Protein AF-A0A5K3F9J8-F1 (afdb_monomer)

pLDDT: mean 73.14, std 25.67, range [25.92, 97.5]

Sequence (303 aa):
MMLHTGFYNPNVRRHARPMTREEFVSNNRGIDDEH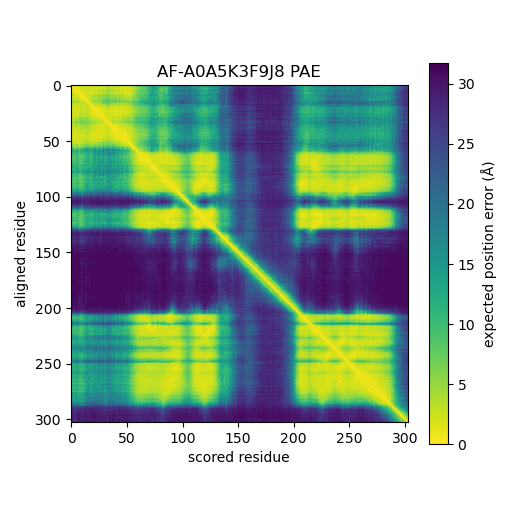DVPLEILEGIYKRVTASEFKSLPDLTDRLREVDQIFTGPLKPEKFVERHRRFVAWTVAYDVIDVTGRRPFISRTSSQLRGIFIFNDLLVIAKPLGWFRSNAVDELFGYMTPSQFPGDLAGGSRRLRSLDRLVGRMASPGPSITSPLGSESNAGTPVPRPKHDRSHSDGLNGIWSTAAPVSRLFYIRQIIPLHNVQVLVFESEHYKFGVQLRDDKSVLINLNLANGQIRNQFIDCLYGSMEETKELIQINAEKRISPIASSDIIRQTYF

Structure (mmCIF, N/CA/C/O backbone):
data_AF-A0A5K3F9J8-F1
#
_entry.id   AF-A0A5K3F9J8-F1
#
loop_
_atom_site.group_PDB
_atom_site.id
_atom_site.type_symbol
_atom_site.label_atom_id
_atom_site.label_alt_id
_atom_site.label_comp_id
_atom_site.label_asym_id
_atom_site.label_entity_id
_atom_site.label_seq_id
_atom_site.pdbx_PDB_ins_code
_atom_site.Cartn_x
_atom_site.Cartn_y
_atom_site.Cartn_z
_atom_site.occupancy
_atom_site.B_iso_or_equiv
_atom_site.auth_seq_id
_atom_site.auth_comp_id
_atom_site.auth_asym_id
_atom_site.auth_atom_id
_atom_site.pdbx_PDB_model_num
ATOM 1 N N . MET A 1 1 ? -19.682 -0.644 27.388 1.00 86.19 1 MET A N 1
ATOM 2 C CA . MET A 1 1 ? -19.442 -0.842 25.934 1.00 86.19 1 MET A CA 1
ATOM 3 C C . MET A 1 1 ? -20.713 -0.877 25.088 1.00 86.19 1 MET A C 1
ATOM 5 O O . MET A 1 1 ? -20.749 -0.214 24.055 1.00 86.19 1 MET A O 1
ATOM 9 N N . MET A 1 2 ? -21.763 -1.602 25.492 1.00 90.25 2 MET A N 1
ATOM 10 C CA . MET A 1 2 ? -23.010 -1.676 24.709 1.00 90.25 2 MET A CA 1
ATOM 11 C C . MET A 1 2 ? -23.686 -0.302 24.532 1.00 90.25 2 MET A C 1
ATOM 13 O O . MET A 1 2 ? -24.031 0.059 23.410 1.00 90.25 2 MET A O 1
ATOM 17 N N . LEU A 1 3 ? -23.734 0.510 25.599 1.00 92.88 3 LEU A N 1
ATOM 18 C CA . LEU A 1 3 ? -24.200 1.904 25.555 1.00 92.88 3 LEU A CA 1
ATOM 19 C C . LEU A 1 3 ? -23.464 2.727 24.481 1.00 92.88 3 LEU A C 1
ATOM 21 O O . LEU A 1 3 ? -24.091 3.269 23.579 1.00 92.88 3 LEU A O 1
ATOM 25 N N . HIS A 1 4 ? -22.127 2.743 24.520 1.00 93.06 4 HIS A N 1
ATOM 26 C CA . HIS A 1 4 ? -21.291 3.431 23.529 1.00 93.06 4 HIS A CA 1
ATOM 27 C C . HIS A 1 4 ? -21.624 3.005 22.090 1.00 93.06 4 HIS A C 1
ATOM 29 O O . HIS A 1 4 ? -21.810 3.837 21.207 1.00 93.06 4 HIS A O 1
ATOM 35 N N . THR A 1 5 ? -21.753 1.698 21.855 1.00 90.19 5 THR A N 1
ATOM 36 C CA . THR A 1 5 ? -22.061 1.157 20.524 1.00 90.19 5 THR A CA 1
ATOM 37 C C . THR A 1 5 ? -23.419 1.649 20.018 1.00 90.19 5 THR A C 1
ATOM 39 O O . THR A 1 5 ? -23.527 2.018 18.852 1.00 90.19 5 THR A O 1
ATOM 42 N N . GLY A 1 6 ? -24.431 1.730 20.888 1.00 90.06 6 GLY A N 1
ATOM 43 C CA . GLY A 1 6 ? -25.739 2.290 20.537 1.00 90.06 6 GLY A CA 1
ATOM 44 C C . GLY A 1 6 ? -25.686 3.763 20.112 1.00 90.06 6 GLY A C 1
ATOM 45 O O . GLY A 1 6 ? -26.426 4.165 19.216 1.00 90.06 6 GLY A O 1
ATOM 46 N N . PHE A 1 7 ? -24.789 4.557 20.704 1.00 90.75 7 PHE A N 1
ATOM 47 C CA . PHE A 1 7 ? -24.650 5.988 20.408 1.00 90.75 7 PHE A CA 1
ATOM 48 C C . PHE A 1 7 ? -23.745 6.313 19.216 1.00 90.75 7 PHE A C 1
ATOM 50 O O . PHE A 1 7 ? -24.000 7.306 18.534 1.00 90.75 7 PHE A O 1
ATOM 57 N N . TYR A 1 8 ? -22.714 5.507 18.944 1.00 91.12 8 TYR A N 1
ATOM 58 C CA . TYR A 1 8 ? -21.675 5.873 17.970 1.00 91.12 8 TYR A CA 1
ATOM 59 C C . TYR A 1 8 ? -21.533 4.918 16.783 1.00 91.12 8 TYR A C 1
ATOM 61 O O . TYR A 1 8 ? -20.994 5.323 15.758 1.00 91.12 8 TYR A O 1
ATOM 69 N N . ASN A 1 9 ? -22.064 3.689 16.833 1.00 88.50 9 ASN A N 1
ATOM 70 C CA . ASN A 1 9 ? -22.003 2.781 15.684 1.00 88.50 9 ASN A CA 1
ATOM 71 C C . ASN A 1 9 ? -23.087 3.140 14.642 1.00 88.50 9 ASN A C 1
ATOM 73 O O . ASN A 1 9 ? -24.278 2.948 14.916 1.00 88.50 9 ASN A O 1
ATOM 77 N N . PRO A 1 10 ? -22.723 3.591 13.421 1.00 87.44 10 PRO A N 1
ATOM 78 C CA . PRO A 1 10 ? -23.700 3.999 12.410 1.00 87.44 10 PRO A CA 1
ATOM 79 C C . PRO A 1 10 ? -24.637 2.865 11.991 1.00 87.44 10 PRO A C 1
ATOM 81 O O . PRO A 1 10 ? -25.802 3.113 11.690 1.00 87.44 10 PRO A O 1
ATOM 84 N N . ASN A 1 11 ? -24.153 1.620 11.992 1.00 87.38 11 ASN A N 1
ATOM 85 C CA . ASN A 1 11 ? -24.964 0.466 11.617 1.00 87.38 11 ASN A CA 1
ATOM 86 C C . ASN A 1 11 ? -26.039 0.183 12.667 1.00 87.38 11 ASN A C 1
ATOM 88 O O . ASN A 1 11 ? -27.164 -0.123 12.297 1.00 87.38 11 ASN A O 1
ATOM 92 N N . VAL A 1 12 ? -25.744 0.348 13.958 1.00 88.31 12 VAL A N 1
ATOM 93 C CA . VAL A 1 12 ? -26.750 0.173 15.021 1.00 88.31 12 VAL A CA 1
ATOM 94 C C . VAL A 1 12 ? -27.779 1.301 14.969 1.00 88.31 12 VAL A C 1
ATOM 96 O O . VAL A 1 12 ? -28.980 1.044 14.967 1.00 88.31 12 VAL A O 1
ATOM 99 N N . ARG A 1 13 ? -27.319 2.545 14.803 1.00 87.88 13 ARG A N 1
ATOM 100 C CA . ARG A 1 13 ? -28.191 3.730 14.752 1.00 87.88 13 ARG A CA 1
ATOM 101 C C . ARG A 1 13 ? -29.160 3.763 13.575 1.00 87.88 13 ARG A C 1
ATOM 103 O O . ARG A 1 13 ? -30.179 4.440 13.654 1.00 87.88 13 ARG A O 1
ATOM 110 N N . ARG A 1 14 ? -28.844 3.070 12.478 1.00 88.25 14 ARG A N 1
ATOM 111 C CA . ARG A 1 14 ? -29.756 2.934 11.330 1.00 88.25 14 ARG A CA 1
ATOM 112 C C . ARG A 1 14 ? -30.971 2.061 11.638 1.00 88.25 14 ARG A C 1
ATOM 114 O O . ARG A 1 14 ? -32.001 2.250 11.006 1.00 88.25 14 ARG A O 1
ATOM 121 N N . HIS A 1 15 ? -30.847 1.121 12.573 1.00 87.19 15 HIS A N 1
ATOM 122 C CA . HIS A 1 15 ? -31.868 0.101 12.831 1.00 87.19 15 HIS A CA 1
ATOM 123 C C . HIS A 1 15 ? -32.555 0.267 14.191 1.00 87.19 15 HIS A C 1
ATOM 125 O O . HIS A 1 15 ? -33.663 -0.227 14.369 1.00 87.19 15 HIS A O 1
ATOM 131 N N . ALA A 1 16 ? -31.928 0.956 15.148 1.00 85.38 16 ALA A N 1
ATOM 132 C CA . ALA A 1 16 ? -32.473 1.150 16.486 1.00 85.38 16 ALA A CA 1
ATOM 133 C C . ALA A 1 16 ? -32.119 2.529 17.054 1.00 85.38 16 ALA A C 1
ATOM 135 O O . ALA A 1 16 ? -31.053 3.088 16.776 1.00 85.38 16 ALA A O 1
ATOM 136 N N . ARG A 1 17 ? -33.012 3.065 17.899 1.00 89.69 17 ARG A N 1
ATOM 137 C CA . ARG A 1 17 ? -32.716 4.268 18.684 1.00 89.69 17 ARG A CA 1
ATOM 138 C C . ARG A 1 17 ? -31.707 3.945 19.795 1.00 89.69 17 ARG A C 1
ATOM 140 O O . ARG A 1 17 ? -31.763 2.844 20.345 1.00 89.69 17 ARG A O 1
ATOM 147 N N . PRO A 1 18 ? -30.816 4.883 20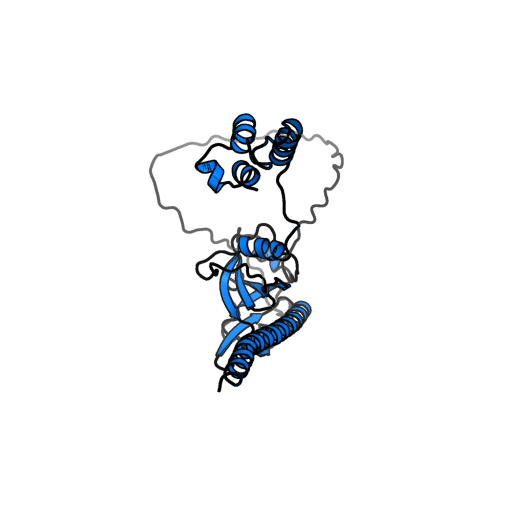.159 1.00 89.81 18 PRO A N 1
ATOM 148 C CA . PRO A 1 18 ? -29.991 4.734 21.351 1.00 89.81 18 PRO A CA 1
ATOM 149 C C . PRO A 1 18 ? -30.874 4.581 22.595 1.00 89.81 18 PRO A C 1
ATOM 151 O O . PRO A 1 18 ? -31.960 5.168 22.659 1.00 89.81 18 PRO A O 1
ATOM 154 N N . MET A 1 19 ? -30.409 3.804 23.573 1.00 91.81 19 MET A N 1
ATOM 155 C CA . MET A 1 19 ? -31.137 3.650 24.832 1.00 91.81 19 MET A CA 1
ATOM 156 C C . MET A 1 19 ? -31.154 4.973 25.599 1.00 91.81 19 MET A C 1
ATOM 158 O O . MET A 1 19 ? -30.161 5.707 25.585 1.00 91.81 19 MET A O 1
ATOM 162 N N . THR A 1 20 ? -32.262 5.272 26.270 1.00 94.31 20 THR A N 1
ATOM 163 C CA . THR A 1 20 ? -32.348 6.452 27.137 1.00 94.31 20 THR A CA 1
ATOM 164 C C . THR A 1 20 ? -31.593 6.232 28.443 1.00 94.31 20 THR A C 1
ATOM 166 O O . THR A 1 20 ? -31.196 5.116 28.787 1.00 94.31 20 THR A O 1
ATOM 169 N N . ARG A 1 21 ? -31.402 7.310 29.205 1.00 95.19 21 ARG A N 1
ATOM 170 C CA . ARG A 1 21 ? -30.797 7.240 30.536 1.00 95.19 21 ARG A CA 1
ATOM 171 C C . ARG A 1 21 ? -31.631 6.366 31.470 1.00 95.19 21 ARG A C 1
ATOM 173 O O . ARG A 1 21 ? -31.079 5.553 32.199 1.00 95.19 21 ARG A O 1
ATOM 180 N N . GLU A 1 22 ? -32.949 6.508 31.420 1.00 94.75 22 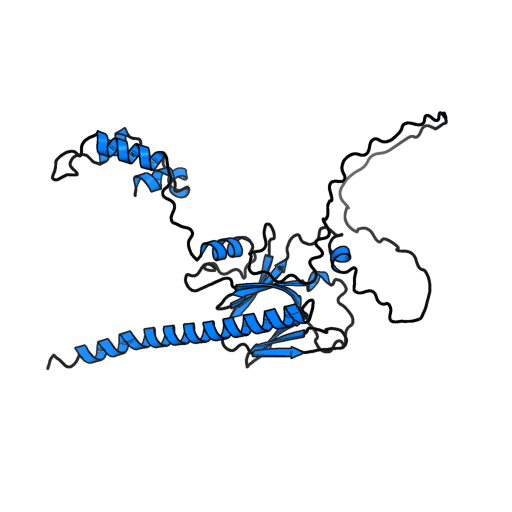GLU A N 1
ATOM 181 C CA . GLU A 1 22 ? -33.892 5.768 32.258 1.00 94.75 22 GLU A CA 1
ATOM 182 C C . GLU A 1 22 ? -33.874 4.273 31.911 1.00 94.75 22 GLU A C 1
ATOM 184 O O . GLU A 1 22 ? -33.832 3.429 32.804 1.00 94.75 22 GLU A O 1
ATOM 189 N N . GLU A 1 23 ? -33.811 3.942 30.617 1.00 94.81 23 GLU A N 1
ATOM 190 C CA . GLU A 1 23 ? -33.625 2.567 30.140 1.00 94.81 23 GLU A CA 1
ATOM 191 C C . GLU A 1 23 ? -32.266 2.005 30.571 1.00 94.81 23 GLU A C 1
ATOM 193 O O . GLU A 1 23 ? -32.179 0.852 30.983 1.00 94.81 23 GLU A O 1
ATOM 198 N N . PHE A 1 24 ? -31.201 2.811 30.527 1.00 95.50 24 PHE A N 1
ATOM 199 C CA . PHE A 1 24 ? -29.879 2.398 30.997 1.00 95.50 24 PHE A CA 1
ATOM 200 C C . PHE A 1 24 ? -29.880 2.083 32.495 1.00 95.50 24 PHE A C 1
ATOM 202 O O . PHE A 1 24 ? -29.344 1.051 32.890 1.00 95.50 24 PHE A O 1
ATOM 209 N N . VAL A 1 25 ? -30.515 2.917 33.320 1.00 95.19 25 VAL A N 1
ATOM 210 C CA . VAL A 1 25 ? -30.648 2.666 34.763 1.00 95.19 25 VAL A CA 1
ATOM 211 C C . VAL A 1 25 ? -31.488 1.415 35.017 1.00 95.19 25 VAL A C 1
ATOM 213 O O . VAL A 1 25 ? -31.070 0.544 35.774 1.00 95.19 25 VAL A O 1
ATOM 216 N N . SER A 1 26 ? -32.636 1.281 34.346 1.00 94.88 26 SER A N 1
ATOM 217 C CA . SER A 1 26 ? -33.516 0.118 34.509 1.00 94.88 26 SER A CA 1
ATOM 218 C C . SER A 1 26 ? -32.836 -1.193 34.112 1.00 94.88 26 SER A C 1
ATOM 220 O O . SER A 1 26 ? -33.033 -2.203 34.779 1.00 94.88 26 SER A O 1
ATOM 222 N N . ASN A 1 27 ? -32.028 -1.185 33.050 1.00 94.75 27 ASN A N 1
ATOM 223 C CA . ASN A 1 27 ? -31.348 -2.380 32.549 1.00 94.75 27 ASN A CA 1
ATOM 224 C C . ASN A 1 27 ? -30.197 -2.860 33.447 1.00 94.75 27 ASN A C 1
ATOM 226 O O . ASN A 1 27 ? -29.704 -3.962 33.230 1.00 94.75 27 ASN A O 1
ATOM 230 N N . ASN A 1 28 ? -29.749 -2.051 34.412 1.00 94.62 28 ASN A N 1
ATOM 231 C CA . ASN A 1 28 ? -28.643 -2.384 35.318 1.00 94.62 28 ASN A CA 1
ATOM 232 C C . ASN A 1 28 ? -29.094 -2.527 36.784 1.00 94.62 28 ASN A C 1
ATOM 234 O O . ASN A 1 28 ? -28.260 -2.466 37.685 1.00 94.62 28 ASN A O 1
ATOM 238 N N . ARG A 1 29 ? -30.396 -2.703 37.042 1.00 94.69 29 ARG A N 1
ATOM 239 C CA . ARG A 1 29 ? -30.891 -3.028 38.388 1.00 94.69 29 ARG A CA 1
ATOM 240 C C . ARG A 1 29 ? -30.429 -4.418 38.829 1.00 94.69 29 ARG A C 1
ATOM 242 O O . ARG A 1 29 ? -30.395 -5.333 38.009 1.00 94.69 29 ARG A O 1
ATOM 249 N N . GLY A 1 30 ? -30.090 -4.565 40.107 1.00 94.00 30 GLY A N 1
ATOM 250 C CA . GLY A 1 30 ? -29.659 -5.831 40.712 1.00 94.00 30 GLY A CA 1
ATOM 251 C C . GLY A 1 30 ? -28.296 -6.365 40.247 1.00 94.00 30 GLY A C 1
ATOM 252 O O . GLY A 1 30 ? -28.006 -7.539 40.462 1.00 94.00 30 GLY A O 1
ATOM 253 N N . ILE A 1 31 ? -27.473 -5.553 39.568 1.00 94.56 31 ILE A N 1
ATOM 254 C CA . ILE A 1 31 ? -26.188 -6.003 38.998 1.00 94.56 31 ILE A CA 1
ATOM 255 C C . ILE A 1 31 ? -25.059 -6.129 40.040 1.00 94.56 31 ILE A C 1
ATOM 257 O O . ILE A 1 31 ? -24.028 -6.725 39.737 1.00 94.56 31 ILE A O 1
ATOM 261 N N . ASP A 1 32 ? -25.241 -5.577 41.242 1.00 93.31 32 ASP A N 1
ATOM 262 C CA . ASP A 1 32 ? -24.258 -5.573 42.332 1.00 93.31 32 ASP A CA 1
ATOM 263 C C . ASP A 1 32 ? -24.688 -6.556 43.431 1.00 93.31 32 ASP A C 1
ATOM 265 O O . ASP A 1 32 ? -25.299 -6.164 44.420 1.00 93.31 32 ASP A O 1
ATOM 269 N N . ASP A 1 33 ? -24.469 -7.857 43.212 1.00 92.25 33 ASP A N 1
ATOM 270 C CA . ASP A 1 33 ? -24.913 -8.934 44.116 1.00 92.25 33 ASP A CA 1
ATOM 271 C C . ASP A 1 33 ? -26.397 -8.805 44.516 1.00 92.25 33 ASP A C 1
ATOM 273 O O . ASP A 1 33 ? -26.746 -8.736 45.694 1.00 92.25 33 ASP A O 1
ATOM 277 N N . GLU A 1 34 ? -27.278 -8.714 43.512 1.00 90.94 34 GLU A N 1
ATOM 278 C CA . GLU A 1 34 ? -28.729 -8.483 43.648 1.00 90.94 34 GLU A CA 1
ATOM 279 C C . GLU A 1 34 ? -29.131 -7.104 44.204 1.00 90.94 34 GLU A C 1
ATOM 281 O O . GLU A 1 34 ? -30.322 -6.800 44.300 1.00 90.94 34 GLU A O 1
ATOM 286 N N . HIS A 1 35 ? -28.167 -6.225 44.484 1.00 93.19 35 HIS A N 1
ATOM 287 C CA . HIS A 1 35 ? -28.407 -4.833 44.848 1.00 93.19 35 HIS A CA 1
ATOM 288 C C . HIS A 1 35 ? -28.280 -3.898 43.638 1.00 93.19 35 HIS A C 1
ATOM 290 O O . HIS A 1 35 ? -27.664 -4.203 42.609 1.00 93.19 35 HIS A O 1
ATOM 296 N N . ASP A 1 36 ? -28.901 -2.725 43.763 1.00 94.06 36 ASP A N 1
ATOM 297 C CA . ASP A 1 36 ? -28.828 -1.672 42.757 1.00 94.06 36 ASP A CA 1
ATOM 298 C C . ASP A 1 36 ? -27.549 -0.845 42.925 1.00 94.06 36 ASP A C 1
ATOM 300 O O . ASP A 1 36 ? -27.253 -0.328 44.005 1.00 94.06 36 ASP A O 1
ATOM 304 N N . VAL A 1 37 ? -26.835 -0.630 41.817 1.00 94.88 37 VAL A N 1
ATOM 305 C CA . VAL A 1 37 ? -25.727 0.333 41.765 1.00 94.88 37 VAL A CA 1
ATOM 306 C C . VAL A 1 37 ? -26.279 1.749 41.996 1.00 94.88 37 VAL A C 1
ATOM 308 O O . VAL A 1 37 ? -27.287 2.110 41.377 1.00 94.88 37 VAL A O 1
ATOM 311 N N . PRO A 1 38 ? -25.621 2.595 42.817 1.00 96.31 38 PRO A N 1
ATOM 312 C CA . PRO A 1 38 ? -26.062 3.963 43.067 1.00 96.31 38 PRO A CA 1
ATOM 313 C C . PRO A 1 38 ? -26.364 4.748 41.786 1.00 96.31 38 PRO A C 1
ATOM 315 O O . PRO A 1 38 ? -25.551 4.796 40.855 1.00 96.31 38 PRO A O 1
ATOM 318 N N . LEU A 1 39 ? -27.521 5.419 41.770 1.00 95.06 39 LEU A N 1
ATOM 319 C CA . LEU A 1 39 ? -28.033 6.150 40.606 1.00 95.06 39 LEU A CA 1
ATOM 320 C C . LEU A 1 39 ? -27.005 7.142 40.044 1.00 95.06 39 LEU A C 1
ATOM 322 O O . LEU A 1 39 ? -26.811 7.209 38.833 1.00 95.06 39 LEU A O 1
ATOM 326 N N . GLU A 1 40 ? -26.298 7.857 40.919 1.00 95.75 40 GLU A N 1
ATOM 327 C CA . GLU A 1 40 ? -25.283 8.845 40.542 1.00 95.75 40 GLU A CA 1
ATOM 328 C C . GLU A 1 40 ? -24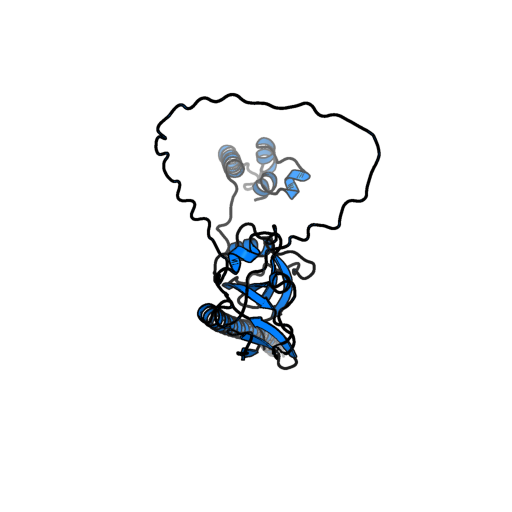.153 8.241 39.690 1.00 95.75 40 GLU A C 1
ATOM 330 O O . GLU A 1 40 ? -23.676 8.866 38.738 1.00 95.75 40 GLU A O 1
ATOM 335 N N . ILE A 1 41 ? -23.754 6.997 39.976 1.00 96.12 41 ILE A N 1
ATOM 336 C CA . ILE A 1 41 ? -22.710 6.299 39.220 1.00 96.12 41 ILE A CA 1
ATOM 337 C C . ILE A 1 41 ? -23.220 5.975 37.815 1.00 96.12 41 ILE A C 1
ATOM 339 O O . ILE A 1 41 ? -22.541 6.282 36.830 1.00 96.12 41 ILE A O 1
ATOM 343 N N . LEU A 1 42 ? -24.419 5.394 37.709 1.00 96.12 42 LEU A N 1
ATOM 344 C CA . LEU A 1 42 ? -25.020 5.018 36.426 1.00 96.12 42 LEU A CA 1
ATOM 345 C C . LEU A 1 42 ? -25.310 6.248 35.558 1.00 96.12 42 LEU A C 1
ATOM 347 O O . LEU A 1 42 ? -24.948 6.271 34.379 1.00 96.12 42 LEU A O 1
ATOM 351 N N . GLU A 1 43 ? -25.884 7.304 36.134 1.00 96.19 43 GLU A N 1
ATOM 352 C CA . GLU A 1 43 ? -26.113 8.568 35.432 1.00 96.19 43 GLU A CA 1
ATOM 353 C C . GLU A 1 43 ? -24.799 9.235 35.018 1.00 96.19 43 GLU A C 1
ATOM 355 O O . GLU A 1 43 ? -24.682 9.739 33.897 1.00 96.19 43 GLU A O 1
ATOM 360 N N . GLY A 1 44 ? -23.778 9.193 35.878 1.00 96.38 44 GLY A N 1
ATOM 361 C CA . GLY A 1 44 ? -22.444 9.699 35.580 1.00 96.38 44 GLY A CA 1
ATOM 362 C C . GLY A 1 44 ? -21.778 8.957 34.418 1.00 96.38 44 GLY A C 1
ATOM 363 O O . GLY A 1 44 ? -21.199 9.594 33.532 1.00 96.38 44 GLY A O 1
ATOM 364 N N . ILE A 1 45 ? -21.882 7.624 34.380 1.00 95.62 45 ILE A N 1
ATOM 365 C CA . ILE A 1 45 ? -21.407 6.800 33.258 1.00 95.62 45 ILE A CA 1
ATOM 366 C C . ILE A 1 45 ? -22.173 7.170 31.988 1.00 95.62 45 ILE A C 1
ATOM 368 O O . ILE A 1 45 ? -21.542 7.468 30.973 1.00 95.62 45 ILE A O 1
ATOM 372 N N . TYR A 1 46 ? -23.506 7.217 32.043 1.00 96.38 46 TYR A N 1
ATOM 373 C CA . TYR A 1 46 ? -24.334 7.559 30.889 1.00 96.38 46 TYR A CA 1
ATOM 374 C C . TYR A 1 46 ? -23.969 8.933 30.319 1.00 96.38 46 TYR A C 1
ATOM 376 O O . TYR A 1 46 ? -23.720 9.072 29.120 1.00 96.38 46 TYR A O 1
ATOM 384 N N . LYS A 1 47 ? -23.856 9.947 31.181 1.00 96.19 47 LYS A N 1
ATOM 385 C CA . LYS A 1 47 ? -23.493 11.312 30.794 1.00 96.19 47 LYS A CA 1
ATOM 386 C C . LYS A 1 47 ? -22.120 11.372 30.127 1.00 96.19 47 LYS A C 1
ATOM 388 O O . LYS A 1 47 ? -21.982 12.006 29.088 1.00 96.19 47 LYS A O 1
ATOM 393 N N . ARG A 1 48 ? -21.101 10.710 30.688 1.00 96.06 48 ARG A N 1
ATOM 394 C CA . ARG A 1 48 ? -19.745 10.718 30.109 1.00 96.06 48 ARG A CA 1
ATOM 395 C C . ARG A 1 48 ? -19.687 9.990 28.769 1.00 96.06 48 ARG A C 1
ATOM 397 O O . ARG A 1 48 ? -19.101 10.517 27.830 1.00 96.06 48 ARG A O 1
ATOM 404 N N . VAL A 1 49 ? -20.324 8.821 28.675 1.00 94.75 49 VAL A N 1
ATOM 405 C CA . VAL A 1 49 ? -20.345 8.017 27.445 1.00 94.75 49 VAL A CA 1
ATOM 406 C C . VAL A 1 49 ? -21.105 8.723 26.329 1.00 94.75 49 VAL A C 1
ATOM 408 O O . VAL A 1 49 ? -20.698 8.612 25.189 1.00 94.75 49 VAL A O 1
ATOM 411 N N . THR A 1 50 ? -22.184 9.448 26.628 1.00 93.00 50 THR A N 1
ATOM 412 C CA . THR A 1 50 ? -22.952 10.189 25.610 1.00 93.00 50 THR A CA 1
ATOM 413 C C . THR A 1 50 ? -22.315 11.523 25.221 1.00 93.00 50 THR A C 1
ATOM 415 O O . THR A 1 50 ? -22.513 11.992 24.100 1.00 93.00 50 THR A O 1
ATOM 418 N N . ALA A 1 51 ? -21.539 12.134 26.122 1.00 94.31 51 ALA A N 1
ATOM 419 C CA . ALA A 1 51 ? -20.838 13.387 25.858 1.00 94.31 51 ALA A CA 1
ATOM 420 C C . ALA A 1 51 ? -19.595 13.206 24.975 1.00 94.31 51 ALA A C 1
ATOM 422 O O . ALA A 1 51 ? -19.294 14.084 24.169 1.00 94.31 51 ALA A O 1
ATOM 423 N N . SER A 1 52 ? -18.869 12.094 25.121 1.00 91.62 52 SER A N 1
ATOM 424 C CA . SER A 1 52 ? -17.624 11.851 24.392 1.00 91.62 52 SER A CA 1
ATOM 425 C C . SER A 1 52 ? -17.523 10.407 23.918 1.00 91.62 52 SER A C 1
ATOM 427 O O . SER A 1 52 ? -17.531 9.475 24.720 1.00 91.62 52 SER A O 1
ATOM 429 N N . GLU A 1 53 ? -17.322 10.240 22.611 1.00 91.00 53 GLU A N 1
ATOM 430 C CA . GLU A 1 53 ? -16.987 8.947 22.017 1.00 91.00 53 GLU A CA 1
ATOM 431 C C . GLU A 1 53 ? -15.642 8.455 22.563 1.00 91.00 53 GLU A C 1
ATOM 433 O O . GLU A 1 53 ? -14.668 9.214 22.631 1.00 91.00 53 GLU A O 1
ATOM 438 N N . PHE A 1 54 ? -15.570 7.174 22.918 1.00 88.19 54 PHE A N 1
ATOM 439 C CA . PHE A 1 54 ? -14.299 6.524 23.190 1.00 88.19 54 PHE A CA 1
ATOM 440 C C . PHE A 1 54 ? -13.608 6.244 21.865 1.00 88.19 54 PHE A C 1
ATOM 442 O O . PHE A 1 54 ? -13.965 5.322 21.133 1.00 88.19 54 PHE A O 1
ATOM 449 N N . LYS A 1 55 ? -12.591 7.046 21.571 1.00 81.56 55 LYS A N 1
ATOM 450 C CA . LYS A 1 55 ? -11.722 6.832 20.421 1.00 81.56 55 LYS A CA 1
ATOM 451 C C . LYS A 1 55 ? -10.507 6.041 20.868 1.00 81.56 55 LYS A C 1
ATOM 453 O O . LYS A 1 55 ? -9.882 6.372 21.876 1.00 81.56 55 LYS A O 1
ATOM 458 N N . SER A 1 56 ? -10.174 4.996 20.121 1.00 78.31 56 SER A N 1
ATOM 459 C CA . SER A 1 56 ? -8.841 4.417 20.215 1.00 78.31 56 SER A CA 1
ATOM 460 C C . SER A 1 56 ? -7.810 5.476 19.831 1.00 78.31 56 SER A C 1
ATOM 462 O O . SER A 1 56 ? -8.102 6.391 19.055 1.00 78.31 56 SER A O 1
ATOM 464 N N . LEU A 1 57 ? -6.598 5.344 20.367 1.00 79.12 57 LEU A N 1
ATOM 465 C CA . LEU A 1 57 ? -5.460 6.092 19.844 1.00 79.12 57 LEU A CA 1
ATOM 466 C C . LEU A 1 57 ? -5.296 5.807 18.344 1.00 79.12 57 LEU A C 1
ATOM 468 O O . LEU A 1 57 ? -5.744 4.743 17.895 1.00 79.12 57 LEU A O 1
ATOM 472 N N . PRO A 1 58 ? -4.661 6.725 17.592 1.00 75.06 58 PRO A N 1
ATOM 473 C CA . PRO A 1 58 ? -4.317 6.455 16.211 1.00 75.06 58 PRO A CA 1
ATOM 474 C C . PRO A 1 58 ? -3.579 5.118 16.107 1.00 75.06 58 PRO A C 1
ATOM 476 O O . PRO A 1 58 ? -2.573 4.903 16.790 1.00 75.06 58 PRO A O 1
ATOM 479 N N . ASP A 1 59 ? -4.124 4.200 15.319 1.00 78.56 59 ASP A N 1
ATOM 480 C CA . ASP A 1 59 ? -3.522 2.894 15.089 1.00 78.56 59 ASP A CA 1
ATOM 481 C C . ASP A 1 59 ? -2.374 3.041 14.082 1.00 78.56 59 ASP A C 1
ATOM 483 O O . ASP A 1 59 ? -2.395 3.894 13.192 1.00 78.56 59 ASP A O 1
ATOM 487 N N . LEU A 1 60 ? -1.382 2.153 14.156 1.00 73.50 60 LEU A N 1
ATOM 488 C CA . LEU A 1 60 ? -0.316 2.068 13.155 1.00 73.50 60 LEU A CA 1
ATOM 489 C C . LEU A 1 60 ? -0.887 1.831 11.745 1.00 73.50 60 LEU A C 1
ATOM 491 O O . LEU A 1 60 ? -0.254 2.187 10.749 1.00 73.50 60 LEU A O 1
ATOM 495 N N . THR A 1 61 ? -2.097 1.262 11.654 1.00 84.88 61 THR A N 1
ATOM 496 C CA . THR A 1 61 ? -2.804 1.044 10.387 1.00 84.88 61 THR A CA 1
ATOM 497 C C . THR A 1 61 ? -3.543 2.271 9.854 1.00 84.88 61 THR A C 1
ATOM 499 O O . THR A 1 61 ? -3.999 2.226 8.713 1.00 84.88 61 THR A O 1
ATOM 502 N N . ASP A 1 62 ? -3.639 3.384 10.587 1.00 85.75 62 ASP A N 1
ATOM 503 C CA . ASP A 1 62 ? -4.405 4.555 10.133 1.00 85.75 62 ASP A CA 1
ATOM 504 C C . ASP A 1 62 ? -3.836 5.147 8.842 1.00 85.75 62 ASP A C 1
ATOM 506 O O . ASP A 1 62 ? -4.572 5.361 7.877 1.00 85.75 62 ASP A O 1
ATOM 510 N N . ARG A 1 63 ? -2.506 5.266 8.747 1.00 86.25 63 ARG A N 1
ATOM 511 C CA . ARG A 1 63 ? -1.832 5.678 7.505 1.00 86.25 63 ARG A CA 1
ATOM 512 C C . ARG A 1 63 ? -2.092 4.698 6.356 1.00 86.25 63 ARG A C 1
ATOM 514 O O . ARG A 1 63 ? -2.195 5.110 5.205 1.00 86.25 63 ARG A O 1
ATOM 521 N N . LEU A 1 64 ? -2.228 3.402 6.647 1.00 92.31 64 LEU A N 1
ATOM 522 C CA . LEU A 1 64 ? -2.584 2.406 5.634 1.00 92.31 64 LEU A CA 1
ATOM 523 C C . LEU A 1 64 ? -4.046 2.557 5.186 1.00 92.31 64 LEU A C 1
ATOM 525 O O . LEU A 1 64 ? -4.326 2.393 4.003 1.00 92.31 64 LEU A O 1
ATOM 529 N N . ARG A 1 65 ? -4.964 2.916 6.093 1.00 91.06 65 ARG A N 1
ATOM 530 C CA . ARG A 1 65 ? -6.371 3.205 5.765 1.00 91.06 65 ARG A CA 1
ATOM 531 C C . ARG A 1 65 ? -6.510 4.447 4.891 1.00 91.06 65 ARG A C 1
ATOM 533 O O . ARG A 1 65 ? -7.323 4.441 3.974 1.00 91.06 65 ARG A O 1
ATOM 540 N N . GLU A 1 66 ? -5.714 5.486 5.132 1.00 90.25 66 GLU A N 1
ATOM 541 C CA . GLU A 1 66 ? -5.672 6.671 4.263 1.00 90.25 66 GLU A CA 1
ATOM 542 C C . GLU A 1 66 ? -5.244 6.302 2.836 1.00 90.25 66 GLU A C 1
ATOM 544 O O . GLU A 1 66 ? -5.883 6.702 1.862 1.00 90.25 66 GLU A O 1
ATOM 549 N N . VAL A 1 67 ? -4.201 5.477 2.704 1.00 92.88 67 VAL A N 1
ATOM 550 C CA . VAL A 1 67 ? -3.740 4.979 1.399 1.00 92.88 67 VAL A CA 1
ATOM 551 C C . VAL A 1 67 ? -4.756 4.018 0.766 1.00 92.88 67 VAL A C 1
ATOM 553 O O . VAL A 1 67 ? -4.950 4.017 -0.446 1.00 92.88 67 VAL A O 1
ATOM 556 N N . ASP A 1 68 ? -5.464 3.222 1.562 1.00 94.19 68 ASP A N 1
ATOM 557 C CA . ASP A 1 68 ? -6.527 2.357 1.055 1.00 94.19 68 ASP A CA 1
ATOM 558 C C . ASP A 1 68 ? -7.669 3.166 0.413 1.00 94.19 68 ASP A C 1
ATOM 560 O O . ASP A 1 68 ? -8.173 2.803 -0.654 1.00 94.19 68 ASP A O 1
ATOM 564 N N . GLN A 1 69 ? -8.051 4.294 1.022 1.00 91.75 69 GLN A N 1
ATOM 565 C CA . GLN A 1 69 ? -9.146 5.148 0.548 1.00 91.75 69 GLN A CA 1
ATOM 566 C C . GLN A 1 69 ? -8.879 5.786 -0.820 1.00 91.75 69 GLN A C 1
ATOM 568 O O . GLN A 1 69 ? -9.828 6.061 -1.558 1.00 91.75 69 GLN A O 1
ATOM 573 N N . ILE A 1 70 ? -7.613 6.003 -1.185 1.00 91.94 70 ILE A N 1
ATOM 574 C CA . ILE A 1 70 ? -7.267 6.560 -2.499 1.00 91.94 70 ILE A CA 1
ATOM 575 C C . ILE A 1 70 ? -7.281 5.515 -3.616 1.00 91.94 70 ILE A C 1
ATOM 577 O O . ILE A 1 70 ? -7.319 5.883 -4.793 1.00 91.94 70 ILE A O 1
ATOM 581 N N . PHE A 1 71 ? -7.264 4.222 -3.284 1.00 94.69 71 PHE A N 1
ATOM 582 C CA . PHE A 1 71 ? -7.264 3.155 -4.276 1.00 94.69 71 PHE A CA 1
ATOM 583 C C . PHE A 1 71 ? -8.665 2.738 -4.714 1.00 94.69 71 PHE A C 1
ATOM 585 O O . PHE A 1 71 ? -9.590 2.573 -3.919 1.00 94.69 71 PHE A O 1
ATOM 592 N N . THR A 1 72 ? -8.793 2.485 -6.014 1.00 93.31 72 THR A N 1
ATOM 593 C CA . THR A 1 72 ? -9.998 1.956 -6.651 1.00 93.31 72 THR A CA 1
ATOM 594 C C . THR A 1 72 ? -9.646 0.903 -7.706 1.00 93.31 72 THR A C 1
ATOM 596 O O . THR A 1 72 ? -8.480 0.722 -8.064 1.00 93.31 72 THR A O 1
ATOM 599 N N . GLY A 1 73 ? -10.663 0.232 -8.238 1.00 92.25 73 GLY A N 1
ATOM 600 C CA . GLY A 1 73 ? -10.538 -0.777 -9.284 1.00 92.25 73 GLY A CA 1
ATOM 601 C C . GLY A 1 73 ? -10.707 -2.212 -8.773 1.00 92.25 73 GLY A C 1
ATOM 602 O O . GLY A 1 73 ? -10.623 -2.467 -7.575 1.00 92.25 73 GLY A O 1
ATOM 603 N N . PRO A 1 74 ? -10.943 -3.163 -9.691 1.00 93.00 74 PRO A N 1
ATOM 604 C CA . PRO A 1 74 ? -11.274 -4.550 -9.360 1.00 93.00 74 PRO A CA 1
ATOM 605 C C . PRO A 1 74 ? -10.089 -5.336 -8.788 1.00 93.00 74 PRO A C 1
ATOM 607 O O . PRO A 1 74 ? -10.285 -6.363 -8.154 1.00 93.00 74 PRO A O 1
ATOM 610 N N . LEU A 1 75 ? -8.862 -4.858 -9.012 1.00 93.75 75 LEU A N 1
ATOM 611 C CA . LEU A 1 75 ? -7.641 -5.471 -8.486 1.00 93.75 75 LEU A CA 1
ATOM 612 C C . LEU A 1 75 ? -7.312 -5.017 -7.060 1.00 93.75 75 LEU A C 1
ATOM 614 O O . LEU A 1 75 ? -6.324 -5.479 -6.498 1.00 93.75 75 LEU A O 1
ATOM 618 N N . LYS A 1 76 ? -8.106 -4.108 -6.476 1.00 93.25 76 LYS A N 1
ATOM 619 C CA . LYS A 1 76 ? -7.973 -3.738 -5.069 1.00 93.25 76 LYS A CA 1
ATOM 620 C C . LYS A 1 76 ? -8.380 -4.940 -4.201 1.00 93.25 76 LYS A C 1
ATOM 622 O O . LYS A 1 76 ? -9.534 -5.361 -4.292 1.00 93.25 76 LYS A O 1
ATOM 627 N N . PRO A 1 77 ? -7.487 -5.485 -3.356 1.00 90.31 77 PRO A N 1
ATOM 628 C CA . PRO A 1 77 ? -7.835 -6.580 -2.463 1.00 90.31 77 PRO A CA 1
ATOM 629 C C . PRO A 1 77 ? -8.920 -6.146 -1.478 1.00 90.31 77 PRO A C 1
ATOM 631 O O . PRO A 1 77 ? -8.856 -5.047 -0.929 1.00 90.31 77 PRO A O 1
ATOM 634 N N . GLU A 1 78 ? -9.880 -7.028 -1.199 1.00 87.38 78 GLU A N 1
ATOM 635 C CA . GLU A 1 78 ? -10.915 -6.776 -0.185 1.00 87.38 78 GLU A CA 1
ATOM 636 C C . GLU A 1 78 ? -10.291 -6.527 1.199 1.00 87.38 78 GLU A C 1
ATOM 638 O O . GLU A 1 78 ? -10.733 -5.664 1.955 1.00 87.38 78 GLU A O 1
ATOM 643 N N . LYS A 1 79 ? -9.203 -7.246 1.503 1.00 88.69 79 LYS A N 1
ATOM 644 C CA . LYS A 1 79 ? -8.421 -7.120 2.738 1.00 88.69 79 LYS A CA 1
ATOM 645 C C . LYS A 1 79 ? -7.076 -6.446 2.474 1.00 88.69 79 LYS A C 1
ATOM 647 O O . LYS A 1 79 ? -6.029 -7.047 2.664 1.00 88.69 79 LYS A O 1
ATOM 652 N N . PHE A 1 80 ? -7.097 -5.201 2.007 1.00 92.00 80 PHE A N 1
ATOM 653 C CA . PHE A 1 80 ? -5.858 -4.450 1.780 1.00 92.00 80 PHE A CA 1
ATOM 654 C C . PHE A 1 80 ? -5.190 -3.985 3.086 1.00 92.00 80 PHE A C 1
ATOM 656 O O . PHE A 1 80 ? -3.963 -3.972 3.188 1.00 92.00 80 PHE A O 1
ATOM 663 N N . VAL A 1 81 ? -5.986 -3.622 4.097 1.00 92.81 81 VAL A N 1
ATOM 664 C CA . VAL A 1 81 ? -5.485 -3.163 5.400 1.00 92.81 81 VAL A CA 1
ATOM 665 C C . VAL A 1 81 ? -5.163 -4.371 6.278 1.00 92.81 81 VAL A C 1
ATOM 667 O O . VAL A 1 81 ? -6.045 -4.949 6.913 1.00 92.81 81 VAL A O 1
ATOM 670 N N . GLU A 1 82 ? -3.889 -4.750 6.313 1.00 90.81 82 GLU A N 1
ATOM 671 C CA . GLU A 1 82 ? -3.385 -5.879 7.097 1.00 90.81 82 GLU A CA 1
ATOM 672 C C . GLU A 1 82 ? -2.448 -5.397 8.206 1.00 90.81 82 GLU A C 1
ATOM 674 O O . GLU A 1 82 ? -1.701 -4.441 8.024 1.00 90.81 82 GLU A O 1
ATOM 679 N N . ARG A 1 83 ? -2.452 -6.077 9.362 1.00 87.50 83 ARG A N 1
ATOM 680 C CA . ARG A 1 83 ? -1.652 -5.664 10.535 1.00 87.50 83 ARG A CA 1
ATOM 681 C C . ARG A 1 83 ? -0.146 -5.624 10.274 1.00 87.50 83 ARG A C 1
ATOM 683 O O . ARG A 1 83 ? 0.557 -4.869 10.930 1.00 87.50 83 ARG A O 1
ATOM 690 N N . HIS A 1 84 ? 0.343 -6.468 9.370 1.00 87.94 84 HIS A N 1
ATOM 691 C CA . HIS A 1 84 ? 1.759 -6.539 9.018 1.00 87.94 84 HIS A CA 1
ATOM 692 C C . HIS A 1 84 ? 2.123 -5.636 7.835 1.00 87.94 84 HIS A C 1
ATOM 694 O O . HIS A 1 84 ? 3.306 -5.497 7.543 1.00 87.94 84 HIS A O 1
ATOM 700 N N . ARG A 1 85 ? 1.139 -5.039 7.148 1.00 92.69 85 ARG A N 1
ATOM 701 C CA . ARG A 1 85 ? 1.375 -4.196 5.976 1.00 92.69 85 ARG A CA 1
ATOM 702 C C . ARG A 1 85 ? 1.625 -2.757 6.412 1.00 92.69 85 ARG A C 1
ATOM 704 O O . ARG A 1 85 ? 0.874 -2.191 7.204 1.00 92.69 85 ARG A O 1
ATOM 711 N N . ARG A 1 86 ? 2.668 -2.141 5.862 1.00 92.81 86 ARG A N 1
ATOM 712 C CA . ARG A 1 86 ? 3.067 -0.759 6.133 1.00 92.81 86 ARG A CA 1
ATOM 713 C C . ARG A 1 86 ? 3.322 -0.032 4.826 1.00 92.81 86 ARG A C 1
ATOM 715 O O . ARG A 1 86 ? 4.087 -0.495 3.988 1.00 92.81 86 ARG A O 1
ATOM 722 N N . PHE A 1 87 ? 2.714 1.140 4.677 1.00 94.94 87 PHE A N 1
ATOM 723 C CA . PHE A 1 87 ? 3.041 2.043 3.582 1.00 94.94 87 PHE A CA 1
ATOM 724 C C . PHE A 1 87 ? 4.413 2.689 3.814 1.00 94.94 87 PHE A C 1
ATOM 726 O O . PHE A 1 87 ? 4.639 3.308 4.858 1.00 94.94 87 PHE A O 1
ATOM 733 N N . VAL A 1 88 ? 5.317 2.557 2.843 1.00 95.56 88 VAL A N 1
ATOM 734 C CA . VAL A 1 88 ? 6.685 3.076 2.941 1.00 95.56 88 VAL A CA 1
ATOM 735 C C . VAL A 1 88 ? 6.782 4.420 2.223 1.00 95.56 88 VAL A C 1
ATOM 737 O O . VAL A 1 88 ? 6.982 5.447 2.878 1.00 95.56 88 VAL A O 1
ATOM 740 N N . ALA A 1 89 ? 6.578 4.426 0.904 1.00 95.69 89 ALA A N 1
ATOM 741 C CA . ALA A 1 89 ? 6.695 5.612 0.059 1.00 95.69 89 ALA A CA 1
ATOM 742 C C . ALA A 1 89 ? 5.906 5.472 -1.250 1.00 95.69 89 ALA A C 1
ATOM 744 O O . ALA A 1 89 ? 5.467 4.384 -1.622 1.00 95.69 89 ALA A O 1
ATOM 745 N N . TRP A 1 90 ? 5.749 6.575 -1.979 1.00 95.56 90 TRP A N 1
ATOM 746 C CA . TRP A 1 90 ? 5.237 6.563 -3.342 1.00 95.56 90 TRP A CA 1
ATOM 747 C C . TRP A 1 90 ? 5.962 7.557 -4.249 1.00 95.56 90 TRP A C 1
ATOM 749 O O . TRP A 1 90 ? 6.538 8.555 -3.805 1.00 95.56 90 TRP A O 1
ATOM 759 N N . THR A 1 91 ? 5.909 7.273 -5.546 1.00 94.19 91 THR A N 1
ATOM 760 C CA . THR A 1 91 ? 6.450 8.117 -6.613 1.00 94.19 91 THR A CA 1
ATOM 761 C C . THR A 1 91 ? 5.609 7.981 -7.883 1.00 94.19 91 THR A C 1
ATOM 763 O O . THR A 1 91 ? 4.635 7.223 -7.929 1.00 94.19 91 THR A O 1
ATOM 766 N N . VAL A 1 92 ? 5.964 8.727 -8.926 1.00 91.25 92 VAL A N 1
ATOM 767 C CA . VAL A 1 92 ? 5.347 8.646 -10.248 1.00 91.25 92 VAL A CA 1
ATOM 768 C C . VAL A 1 92 ? 6.404 8.249 -11.274 1.00 91.25 92 VAL A C 1
ATOM 770 O O . VAL A 1 92 ? 7.507 8.790 -11.281 1.00 91.25 92 VAL A O 1
ATOM 773 N N . ALA A 1 93 ? 6.057 7.314 -12.155 1.00 90.56 93 ALA A N 1
ATOM 774 C CA . ALA A 1 93 ? 6.952 6.784 -13.179 1.00 90.56 93 ALA A CA 1
ATOM 775 C C . ALA A 1 93 ? 6.217 6.538 -14.503 1.00 90.56 93 ALA A C 1
ATOM 777 O O . ALA A 1 93 ? 4.989 6.399 -14.525 1.00 90.56 93 ALA A O 1
ATOM 778 N N . TYR A 1 94 ? 6.965 6.444 -15.604 1.00 88.19 94 TYR A N 1
ATOM 779 C CA . TYR A 1 94 ? 6.434 5.969 -16.883 1.00 88.19 94 TYR A CA 1
ATOM 780 C C . TYR A 1 94 ? 6.574 4.463 -16.998 1.00 88.19 94 TYR A C 1
ATOM 782 O O . TYR A 1 94 ? 7.660 3.927 -16.826 1.00 88.19 94 TYR A O 1
ATOM 790 N N . ASP A 1 95 ? 5.479 3.807 -17.350 1.00 89.69 95 ASP A N 1
ATOM 791 C CA . ASP A 1 95 ? 5.443 2.406 -17.752 1.00 89.69 95 ASP A CA 1
ATOM 792 C C . ASP A 1 95 ? 6.069 2.240 -19.149 1.00 89.69 95 ASP A C 1
ATOM 794 O O . ASP A 1 95 ? 5.552 2.771 -20.141 1.00 89.69 95 ASP A O 1
ATOM 798 N N . VAL A 1 96 ? 7.205 1.543 -19.223 1.00 87.94 96 VAL A N 1
ATOM 799 C CA . VAL A 1 96 ? 7.998 1.351 -20.445 1.00 87.94 96 VAL A CA 1
ATOM 800 C C . VAL A 1 96 ? 7.635 0.014 -21.089 1.00 87.94 96 VAL A C 1
ATOM 802 O O . VAL A 1 96 ? 8.038 -1.060 -20.651 1.00 87.94 96 VAL A O 1
ATOM 805 N N . ILE A 1 97 ? 6.879 0.080 -22.181 1.00 81.88 97 ILE A N 1
ATOM 806 C CA . ILE A 1 97 ? 6.422 -1.122 -22.893 1.00 81.88 97 ILE A CA 1
ATOM 807 C C . ILE A 1 97 ? 7.568 -1.755 -23.695 1.00 81.88 97 ILE A C 1
ATOM 809 O O . ILE A 1 97 ? 7.708 -2.973 -23.709 1.00 81.88 97 ILE A O 1
ATOM 813 N N . ASP A 1 98 ? 8.391 -0.931 -24.349 1.00 78.75 98 ASP A N 1
ATOM 814 C CA . ASP A 1 98 ? 9.522 -1.379 -25.162 1.00 78.75 98 ASP A CA 1
ATOM 815 C C . ASP A 1 98 ? 10.804 -0.670 -24.719 1.00 78.75 98 ASP A C 1
ATOM 817 O O . ASP A 1 98 ? 10.985 0.529 -24.936 1.00 78.75 98 ASP A O 1
ATOM 821 N N . VAL A 1 99 ? 11.696 -1.436 -24.092 1.00 74.88 99 VAL A N 1
ATOM 822 C CA . VAL A 1 99 ? 12.992 -0.959 -23.593 1.00 74.88 99 VAL A CA 1
ATOM 823 C C . VAL A 1 99 ? 13.967 -0.671 -24.743 1.00 74.88 99 VAL A C 1
ATOM 825 O O . VAL A 1 99 ? 14.883 0.131 -24.584 1.00 74.88 99 VAL A O 1
ATOM 828 N N . THR A 1 100 ? 13.769 -1.284 -25.918 1.00 70.69 100 THR A N 1
ATOM 829 C CA . THR A 1 100 ? 14.694 -1.161 -27.058 1.00 70.69 100 THR A CA 1
ATOM 830 C C . THR A 1 100 ? 14.578 0.166 -27.801 1.00 70.69 100 THR A C 1
ATOM 832 O O . THR A 1 100 ? 15.423 0.461 -28.641 1.00 70.69 100 THR A O 1
ATOM 835 N N . GLY A 1 101 ? 13.539 0.959 -27.524 1.00 62.50 101 GLY A N 1
ATOM 836 C CA . GLY A 1 101 ? 13.383 2.298 -28.091 1.00 62.50 101 GLY A CA 1
ATOM 837 C C . GLY A 1 101 ? 13.074 2.342 -29.592 1.00 62.50 101 GLY A C 1
ATOM 838 O O . GLY A 1 101 ? 12.964 3.423 -30.155 1.00 62.50 101 GLY A O 1
ATOM 839 N N . ARG A 1 102 ? 12.875 1.195 -30.258 1.00 59.91 102 ARG A N 1
ATOM 840 C CA . ARG A 1 102 ? 12.680 1.119 -31.722 1.00 59.91 102 ARG A CA 1
ATOM 841 C C . ARG A 1 102 ? 11.365 1.727 -32.215 1.00 59.91 102 ARG A C 1
ATOM 843 O O . ARG A 1 102 ? 11.153 1.836 -33.421 1.00 59.91 102 ARG A O 1
ATOM 850 N N . ARG A 1 103 ? 10.464 2.105 -31.306 1.00 56.97 103 ARG A N 1
ATOM 851 C CA . ARG A 1 103 ? 9.239 2.848 -31.611 1.00 56.97 103 ARG A CA 1
ATOM 852 C C . ARG A 1 103 ? 9.277 4.180 -30.862 1.00 56.97 103 ARG A C 1
ATOM 854 O O . ARG A 1 103 ? 9.287 4.158 -29.630 1.00 56.97 103 ARG A O 1
ATOM 861 N N . PRO A 1 104 ? 9.280 5.326 -31.566 1.00 50.06 104 PRO A N 1
ATOM 862 C CA . PRO A 1 104 ? 9.306 6.614 -30.903 1.00 50.06 104 PRO A CA 1
ATOM 863 C C . PRO A 1 104 ? 7.989 6.832 -30.152 1.00 50.06 104 PRO A C 1
ATOM 865 O O . PRO A 1 104 ? 6.907 6.579 -30.678 1.00 50.06 104 PRO A O 1
ATOM 868 N N . PHE A 1 105 ? 8.130 7.292 -28.909 1.00 52.53 105 PHE A N 1
ATOM 869 C CA . PHE A 1 105 ? 7.226 8.176 -28.175 1.00 52.53 105 PHE A CA 1
ATOM 870 C C . PHE A 1 105 ? 5.714 7.921 -28.338 1.00 52.53 105 PHE A C 1
ATOM 872 O O . PHE A 1 105 ? 5.072 8.308 -29.314 1.00 52.53 105 PHE A O 1
ATOM 879 N N . ILE A 1 106 ? 5.113 7.317 -27.309 1.00 54.78 106 ILE A N 1
ATOM 880 C CA . ILE A 1 106 ? 3.669 7.097 -27.210 1.00 54.78 106 ILE A CA 1
ATOM 881 C C . ILE A 1 106 ? 2.927 8.420 -27.436 1.00 54.78 106 ILE A C 1
ATOM 883 O O . ILE A 1 106 ? 3.128 9.391 -26.713 1.00 54.78 106 ILE A O 1
ATOM 887 N N . SER A 1 107 ? 1.991 8.403 -28.391 1.00 48.34 107 SER A N 1
ATOM 888 C CA . SER A 1 107 ? 1.082 9.490 -28.802 1.00 48.34 107 SER A CA 1
ATOM 889 C C . SER A 1 107 ? 0.377 10.243 -27.649 1.00 48.34 107 SER A C 1
ATOM 891 O O . SER A 1 107 ? -0.167 11.325 -27.864 1.00 48.34 107 SER A O 1
ATOM 893 N N . ARG A 1 108 ? 0.395 9.704 -26.419 1.00 56.22 108 ARG A N 1
ATOM 894 C CA . ARG A 1 108 ? -0.027 10.357 -25.168 1.00 56.22 108 ARG A CA 1
ATOM 895 C C . ARG A 1 108 ? 0.829 9.876 -23.986 1.00 56.22 108 ARG A C 1
ATOM 897 O O . ARG A 1 108 ? 0.494 8.860 -23.369 1.00 56.22 108 ARG A O 1
ATOM 904 N N . THR A 1 109 ? 1.881 10.612 -23.629 1.00 57.88 109 THR A N 1
ATOM 905 C CA . THR A 1 109 ? 2.746 10.378 -22.443 1.00 57.88 109 THR A CA 1
ATOM 906 C C . THR A 1 109 ? 1.954 10.140 -21.151 1.00 57.88 109 THR A C 1
ATOM 908 O O . THR A 1 109 ? 2.301 9.296 -20.328 1.00 57.88 109 THR A O 1
ATOM 911 N N . SER A 1 110 ? 0.804 10.801 -21.017 1.00 61.59 110 SER A N 1
ATOM 912 C CA . SER A 1 110 ? -0.142 10.641 -19.909 1.00 61.59 110 SER A CA 1
ATOM 913 C C . SER A 1 110 ? -0.693 9.226 -19.713 1.00 61.59 110 SER A C 1
ATOM 915 O O . SER A 1 110 ? -1.044 8.841 -18.598 1.00 61.59 110 SER A O 1
ATOM 917 N N . SER A 1 111 ? -0.800 8.436 -20.784 1.00 70.81 111 SER A N 1
ATOM 918 C CA . SER A 1 111 ? -1.393 7.095 -20.732 1.00 70.81 111 SER A CA 1
ATOM 919 C C . SER A 1 111 ? -0.494 6.068 -20.043 1.00 70.81 111 SER A C 1
ATOM 921 O O . SER A 1 111 ? -0.997 5.074 -19.511 1.00 70.81 111 SER A O 1
ATOM 923 N N . GLN A 1 112 ? 0.813 6.325 -20.006 1.00 80.75 112 GLN A N 1
ATOM 924 C CA . GLN A 1 112 ? 1.823 5.466 -19.390 1.00 80.75 112 GLN A CA 1
ATOM 925 C C . GLN A 1 112 ? 2.244 5.928 -18.003 1.00 80.75 112 GLN A C 1
ATOM 927 O O . GLN A 1 112 ? 2.947 5.197 -17.317 1.00 80.75 112 GLN A O 1
ATOM 932 N N . LEU A 1 113 ? 1.777 7.092 -17.557 1.00 86.00 113 LEU A N 1
ATOM 933 C CA . LEU A 1 113 ? 2.032 7.559 -16.207 1.00 86.00 113 LEU A CA 1
ATOM 934 C C . LEU A 1 113 ? 1.410 6.593 -15.185 1.00 86.00 113 LEU A C 1
ATOM 936 O O . LEU A 1 113 ? 0.243 6.189 -15.314 1.00 86.00 113 LEU A O 1
ATOM 940 N N . ARG A 1 114 ? 2.190 6.213 -14.176 1.00 90.69 114 ARG A N 1
ATOM 941 C CA . ARG A 1 114 ? 1.781 5.350 -13.066 1.00 90.69 114 ARG A CA 1
ATOM 942 C C . ARG A 1 114 ? 2.177 5.986 -11.744 1.00 90.69 114 ARG A C 1
ATOM 944 O O . ARG A 1 114 ? 3.288 6.484 -11.613 1.00 90.69 114 ARG A O 1
ATOM 951 N N . GLY A 1 115 ? 1.280 5.930 -10.767 1.00 93.44 115 GLY A N 1
ATOM 952 C CA . GLY A 1 115 ? 1.648 6.025 -9.361 1.00 93.44 115 GLY A CA 1
ATOM 953 C C . GLY A 1 115 ? 2.211 4.681 -8.912 1.00 93.44 115 GLY A C 1
ATOM 954 O O . GLY A 1 115 ? 1.586 3.643 -9.142 1.00 93.44 115 GLY A O 1
ATOM 955 N N . ILE A 1 116 ? 3.392 4.717 -8.312 1.00 96.00 116 ILE A N 1
ATOM 956 C CA . ILE A 1 116 ? 4.122 3.562 -7.803 1.00 96.00 116 ILE A CA 1
ATOM 957 C C . ILE A 1 116 ? 4.125 3.676 -6.284 1.00 96.00 116 ILE A C 1
ATOM 959 O O . ILE A 1 116 ? 4.687 4.631 -5.754 1.00 96.00 116 ILE A O 1
ATOM 963 N N . PHE A 1 117 ? 3.481 2.741 -5.593 1.00 97.06 117 PHE A N 1
ATOM 964 C CA . PHE A 1 117 ? 3.342 2.756 -4.138 1.00 97.06 117 PHE A CA 1
ATOM 965 C C . PHE A 1 117 ? 4.067 1.557 -3.545 1.00 97.06 117 PHE A C 1
ATOM 967 O O . PHE A 1 117 ? 3.740 0.415 -3.863 1.00 97.06 117 PHE A O 1
ATOM 974 N N . ILE A 1 118 ? 5.043 1.834 -2.690 1.00 97.38 118 ILE A N 1
ATOM 975 C CA . ILE A 1 118 ? 5.902 0.846 -2.051 1.00 97.38 118 ILE A CA 1
ATOM 976 C C . ILE A 1 118 ? 5.352 0.569 -0.656 1.00 97.38 118 ILE A C 1
ATOM 978 O O . ILE A 1 118 ? 5.200 1.481 0.167 1.00 97.38 118 ILE A O 1
ATOM 982 N N . PHE A 1 119 ? 5.058 -0.698 -0.403 1.00 96.38 119 PHE A N 1
ATOM 983 C CA . PHE A 1 119 ? 4.762 -1.238 0.913 1.00 96.38 119 PHE A CA 1
ATOM 984 C C . PHE A 1 119 ? 5.906 -2.151 1.326 1.00 96.38 119 PHE A C 1
ATOM 986 O O . PHE A 1 119 ? 6.750 -2.516 0.509 1.00 96.38 119 PHE A O 1
ATOM 993 N N . ASN A 1 120 ? 5.933 -2.517 2.598 1.00 94.38 120 ASN A N 1
ATOM 994 C CA . ASN A 1 120 ? 6.945 -3.432 3.098 1.00 94.38 120 ASN A CA 1
ATOM 995 C C . ASN A 1 120 ? 6.847 -4.843 2.499 1.00 94.38 120 ASN A C 1
ATOM 997 O O . ASN A 1 120 ? 7.863 -5.515 2.448 1.00 94.38 120 ASN A O 1
ATOM 1001 N N . ASP A 1 121 ? 5.668 -5.286 2.053 1.00 94.12 121 ASP A N 1
ATOM 1002 C CA . ASP A 1 121 ? 5.418 -6.643 1.538 1.00 94.12 121 ASP A CA 1
ATOM 1003 C C . ASP A 1 121 ? 5.075 -6.702 0.035 1.00 94.12 121 ASP A C 1
ATOM 1005 O O . ASP A 1 121 ? 5.167 -7.758 -0.603 1.00 94.12 121 ASP A O 1
ATOM 1009 N N . LEU A 1 122 ? 4.662 -5.578 -0.555 1.00 95.75 122 LEU A N 1
ATOM 1010 C CA . LEU A 1 122 ? 4.199 -5.502 -1.941 1.00 95.75 122 LEU A CA 1
ATOM 1011 C C . LEU A 1 122 ? 4.450 -4.130 -2.583 1.00 95.75 122 LEU A C 1
ATOM 1013 O O . LEU A 1 122 ? 4.651 -3.114 -1.921 1.00 95.75 122 LEU A O 1
ATOM 1017 N N . LEU A 1 123 ? 4.368 -4.091 -3.907 1.00 97.12 123 LEU A N 1
ATOM 1018 C CA . LEU A 1 123 ? 4.408 -2.892 -4.733 1.00 97.12 123 LEU A CA 1
ATOM 1019 C C . LEU A 1 123 ? 3.078 -2.752 -5.483 1.00 97.12 123 LEU A C 1
ATOM 1021 O O . LEU A 1 123 ? 2.659 -3.664 -6.196 1.00 97.12 123 LEU A O 1
ATOM 1025 N N . VAL A 1 124 ? 2.409 -1.605 -5.358 1.00 97.50 124 VAL A N 1
ATOM 1026 C CA . VAL A 1 124 ? 1.165 -1.310 -6.087 1.00 97.50 124 VAL A CA 1
ATOM 1027 C C . VAL A 1 124 ? 1.452 -0.359 -7.240 1.00 97.50 124 VAL A C 1
ATOM 1029 O O . VAL A 1 124 ? 1.985 0.735 -7.053 1.00 97.50 124 VAL A O 1
ATOM 1032 N N . ILE A 1 125 ? 1.035 -0.760 -8.440 1.00 96.31 125 ILE A N 1
ATOM 1033 C CA . ILE A 1 125 ? 1.104 0.041 -9.660 1.00 96.31 125 ILE A CA 1
ATOM 1034 C C . ILE A 1 125 ? -0.303 0.527 -9.988 1.00 96.31 125 ILE A C 1
ATOM 1036 O O . ILE A 1 125 ? -1.212 -0.271 -10.242 1.00 96.31 125 ILE A O 1
ATOM 1040 N N . ALA A 1 126 ? -0.497 1.842 -10.025 1.00 94.06 126 ALA A N 1
ATOM 1041 C CA . ALA A 1 126 ? -1.810 2.429 -10.248 1.00 94.06 126 ALA A CA 1
ATOM 1042 C C . ALA A 1 126 ? -1.793 3.530 -11.310 1.00 94.06 126 ALA A C 1
ATOM 1044 O O . ALA A 1 126 ? -0.827 4.269 -11.472 1.00 94.06 126 ALA A O 1
ATOM 1045 N N . LYS A 1 127 ? -2.898 3.673 -12.040 1.00 91.12 127 LYS A N 1
ATOM 1046 C CA . LYS A 1 127 ? -3.124 4.799 -12.946 1.00 91.12 127 LYS A CA 1
ATOM 1047 C C . LYS A 1 127 ? -3.754 5.954 -12.154 1.00 91.12 127 LYS A C 1
ATOM 1049 O O . LYS A 1 127 ? -4.826 5.746 -11.583 1.00 91.12 127 LYS A O 1
ATOM 1054 N N . PRO A 1 128 ? -3.161 7.160 -12.137 1.00 87.88 128 PRO A N 1
ATOM 1055 C CA . PRO A 1 128 ? -3.786 8.309 -11.489 1.00 87.88 128 PRO A CA 1
ATOM 1056 C C . PRO A 1 128 ? -5.096 8.684 -12.202 1.00 87.88 128 PRO A C 1
ATOM 1058 O O . PRO A 1 128 ? -5.160 8.738 -13.435 1.00 87.88 128 PRO A O 1
ATOM 1061 N N . LEU A 1 129 ? -6.148 8.939 -11.426 1.00 83.19 129 LEU A N 1
ATOM 1062 C CA . LEU A 1 129 ? -7.455 9.395 -11.899 1.00 83.19 129 LEU A CA 1
ATOM 1063 C C . LEU A 1 129 ? -7.606 10.901 -11.654 1.00 83.19 129 LEU A C 1
ATOM 1065 O O . LEU A 1 129 ? -7.109 11.437 -10.670 1.00 83.19 129 LEU A O 1
ATOM 1069 N N . GLY A 1 130 ? -8.289 11.606 -12.560 1.00 67.25 130 GLY A N 1
ATOM 1070 C CA . GLY A 1 130 ? -8.570 13.043 -12.404 1.00 67.25 130 GLY A CA 1
ATOM 1071 C C . GLY A 1 130 ? -7.396 13.991 -12.693 1.00 67.25 130 GLY A C 1
ATOM 1072 O O . GLY A 1 130 ? -7.613 15.195 -12.777 1.00 67.25 130 GLY A O 1
ATOM 1073 N N . TRP A 1 131 ? -6.190 13.473 -12.947 1.00 56.69 131 TRP A N 1
ATOM 1074 C CA . TRP A 1 131 ? -5.017 14.265 -13.361 1.00 56.69 131 TRP A CA 1
ATOM 1075 C C . TRP A 1 131 ? -5.206 14.990 -14.707 1.00 56.69 131 TRP A C 1
ATOM 1077 O O . TRP A 1 131 ? -4.497 15.937 -15.032 1.00 56.69 131 TRP A O 1
ATOM 1087 N N . PHE A 1 132 ? -6.192 14.563 -15.501 1.00 49.78 132 PHE A N 1
ATOM 1088 C CA . PHE A 1 132 ? -6.443 15.056 -16.854 1.00 49.78 132 PHE A CA 1
ATOM 1089 C C . PHE A 1 132 ? -7.670 15.966 -16.909 1.00 49.78 132 PHE A C 1
ATOM 1091 O O . PHE A 1 132 ? -8.665 15.657 -17.561 1.00 49.78 132 PHE A O 1
ATOM 1098 N N . ARG A 1 133 ? -7.575 17.137 -16.273 1.00 46.69 133 ARG A N 1
ATOM 1099 C CA . ARG A 1 133 ? -8.148 18.344 -16.882 1.00 46.69 133 ARG A CA 1
ATOM 1100 C C . ARG A 1 133 ? -7.059 18.943 -17.768 1.00 46.69 133 ARG A C 1
ATOM 1102 O O . ARG A 1 133 ? -6.216 19.675 -17.276 1.00 46.69 133 ARG A O 1
ATOM 1109 N N . SER A 1 134 ? -7.065 18.507 -19.026 1.00 41.91 134 SER A N 1
ATOM 1110 C CA . SER A 1 134 ? -6.429 18.947 -20.288 1.00 41.91 134 SER A CA 1
ATOM 1111 C C . SER A 1 134 ? -5.173 19.845 -20.349 1.00 41.91 134 SER A C 1
ATOM 1113 O O . SER A 1 134 ? -4.524 19.809 -21.385 1.00 41.91 134 SER A O 1
ATOM 1115 N N . ASN A 1 135 ? -4.793 20.607 -19.322 1.00 41.12 135 ASN A N 1
ATOM 1116 C CA . ASN A 1 135 ? -3.728 21.618 -19.379 1.00 41.12 135 ASN A CA 1
ATOM 1117 C C . ASN A 1 135 ? -2.562 21.363 -18.401 1.00 41.12 135 ASN A C 1
ATOM 1119 O O . ASN A 1 135 ? -1.489 21.916 -18.588 1.00 41.12 135 ASN A O 1
ATOM 1123 N N . ALA A 1 136 ? -2.730 20.504 -17.389 1.00 43.53 136 ALA A N 1
ATOM 1124 C CA . ALA A 1 136 ? -1.689 20.252 -16.378 1.00 43.53 136 ALA A CA 1
ATOM 1125 C C . ALA A 1 136 ? -0.546 19.341 -16.867 1.00 43.53 136 ALA A C 1
ATOM 1127 O O . ALA A 1 136 ? 0.450 19.167 -16.177 1.00 43.53 136 ALA A O 1
ATOM 1128 N N . VAL A 1 137 ? -0.710 18.715 -18.035 1.00 44.31 137 VAL A N 1
ATOM 1129 C CA . VAL A 1 137 ? 0.279 17.800 -18.615 1.00 44.31 137 VAL A CA 1
ATOM 1130 C C . VAL A 1 137 ? 1.442 18.613 -19.190 1.00 44.31 137 VAL A C 1
ATOM 1132 O O . VAL A 1 137 ? 2.575 18.358 -18.812 1.00 44.31 137 VAL A O 1
ATOM 1135 N N . ASP A 1 138 ? 1.176 19.656 -19.983 1.00 40.34 138 ASP A N 1
ATOM 1136 C CA . ASP A 1 138 ? 2.222 20.523 -20.555 1.00 40.34 138 ASP A CA 1
ATOM 1137 C C . ASP A 1 138 ? 3.007 21.303 -19.479 1.00 40.34 138 ASP A C 1
ATOM 1139 O O . ASP A 1 138 ? 4.223 21.444 -19.590 1.00 40.34 138 ASP A O 1
ATOM 1143 N N . GLU A 1 139 ? 2.354 21.726 -18.388 1.00 42.44 139 GLU A N 1
ATOM 1144 C CA . GLU A 1 139 ? 3.016 22.379 -17.239 1.00 42.44 139 GLU A CA 1
ATOM 1145 C C . GLU A 1 139 ? 3.944 21.433 -16.457 1.00 42.44 139 GLU A C 1
ATOM 1147 O O . GLU A 1 139 ? 4.909 21.865 -15.831 1.00 42.44 139 GLU A O 1
ATOM 1152 N N . LEU A 1 140 ? 3.692 20.126 -16.532 1.00 43.44 140 LEU A N 1
ATOM 1153 C CA . LEU A 1 140 ? 4.511 19.076 -15.925 1.00 43.44 140 LEU A CA 1
ATOM 1154 C C . LEU A 1 140 ? 5.785 18.770 -16.733 1.00 43.44 140 LEU A C 1
ATOM 1156 O O . LEU A 1 140 ? 6.744 18.228 -16.184 1.00 43.44 140 LEU A O 1
ATOM 1160 N N . PHE A 1 141 ? 5.790 19.111 -18.027 1.00 46.53 141 PHE A N 1
ATOM 1161 C CA . PHE A 1 141 ? 6.822 18.737 -19.001 1.00 46.53 141 PHE A CA 1
ATOM 1162 C C . PHE A 1 141 ? 7.628 19.912 -19.568 1.00 46.53 141 PHE A C 1
ATOM 1164 O O . PHE A 1 141 ? 8.484 19.691 -20.426 1.00 46.53 141 PHE A O 1
ATOM 1171 N N . GLY A 1 142 ? 7.417 21.138 -19.083 1.00 39.47 142 GLY A N 1
ATOM 1172 C CA . GLY A 1 142 ? 8.021 22.371 -19.611 1.00 39.47 142 GLY A CA 1
ATOM 1173 C C . GLY A 1 142 ? 9.558 22.474 -19.616 1.00 39.47 142 GLY A C 1
ATOM 1174 O O . GLY A 1 142 ? 10.072 23.534 -19.956 1.00 39.47 142 GLY A O 1
ATOM 1175 N N . TYR A 1 143 ? 10.306 21.413 -19.284 1.00 39.09 143 TYR A N 1
ATOM 1176 C CA . TYR A 1 143 ? 11.777 21.416 -19.254 1.00 39.09 143 TYR A CA 1
ATOM 1177 C C . TYR A 1 143 ? 12.458 20.301 -20.061 1.00 39.09 143 TYR A C 1
ATOM 1179 O O . TYR A 1 143 ? 13.674 20.158 -19.978 1.00 39.09 143 TYR A O 1
ATOM 1187 N N . MET A 1 144 ? 11.734 19.539 -20.887 1.00 34.66 144 MET A N 1
ATOM 1188 C CA . MET A 1 144 ? 12.374 18.726 -21.934 1.00 34.66 144 MET A CA 1
ATOM 1189 C C . MET A 1 144 ? 12.195 19.417 -23.288 1.00 34.66 144 MET A C 1
ATOM 1191 O O . MET A 1 144 ? 11.407 18.992 -24.129 1.00 34.66 144 MET A O 1
ATOM 1195 N N . THR A 1 145 ? 12.899 20.535 -23.481 1.00 35.06 145 THR A N 1
ATOM 1196 C CA . THR A 1 145 ? 13.009 21.188 -24.788 1.00 35.06 145 THR A CA 1
ATOM 1197 C C . THR A 1 145 ? 13.960 20.398 -25.697 1.00 35.06 145 THR A C 1
ATOM 1199 O O . THR A 1 145 ? 15.054 20.025 -25.270 1.00 35.06 145 THR A O 1
ATOM 1202 N N . PRO A 1 146 ? 13.614 20.179 -26.978 1.00 37.31 146 PRO A N 1
ATOM 1203 C CA . PRO A 1 146 ? 14.545 19.689 -27.984 1.00 37.31 146 PRO A CA 1
ATOM 1204 C C . PRO A 1 146 ? 15.427 20.855 -28.456 1.00 37.31 146 PRO A C 1
ATOM 1206 O O . PRO A 1 146 ? 15.229 21.395 -29.536 1.00 37.31 146 PRO A O 1
ATOM 1209 N N . SER A 1 147 ? 16.390 21.291 -27.642 1.00 34.28 147 SER A N 1
ATOM 1210 C CA . SER A 1 147 ? 17.371 22.314 -28.050 1.00 34.28 147 SER A CA 1
ATOM 1211 C C . SER A 1 147 ? 18.719 21.711 -28.462 1.00 34.28 147 SER A C 1
ATOM 1213 O O . SER A 1 147 ? 19.766 22.277 -28.160 1.00 34.28 147 SER A O 1
ATOM 1215 N N . GLN A 1 148 ? 18.710 20.553 -29.132 1.00 32.72 148 GLN A N 1
ATOM 1216 C CA . GLN A 1 148 ? 19.923 19.906 -29.660 1.00 32.72 148 GLN A CA 1
ATOM 1217 C C . GLN A 1 148 ? 19.866 19.550 -31.154 1.00 32.72 148 GLN A C 1
ATOM 1219 O O . GLN A 1 148 ? 20.738 18.839 -31.641 1.00 32.72 148 GLN A O 1
ATOM 1224 N N . PHE A 1 149 ? 18.918 20.103 -31.913 1.00 28.55 149 PHE A N 1
ATOM 1225 C CA . PHE A 1 149 ? 18.954 20.023 -33.376 1.00 28.55 149 PHE A CA 1
ATOM 1226 C C . PHE A 1 149 ? 19.058 21.429 -33.981 1.00 28.55 149 PHE A C 1
ATOM 1228 O O . PHE A 1 149 ? 18.176 22.254 -33.737 1.00 28.55 149 PHE A O 1
ATOM 1235 N N . PRO A 1 150 ? 20.121 21.740 -34.746 1.00 29.56 150 PRO A N 1
ATOM 1236 C CA . PRO A 1 150 ? 20.170 22.960 -35.530 1.00 29.56 150 PRO A CA 1
ATOM 1237 C C . PRO A 1 150 ? 19.353 22.729 -36.807 1.00 29.56 150 PRO A C 1
ATOM 1239 O O . PRO A 1 150 ? 19.744 21.924 -37.649 1.00 29.56 150 PRO A O 1
ATOM 1242 N N . GLY A 1 151 ? 18.213 23.406 -36.949 1.00 31.02 151 GLY A N 1
ATOM 1243 C CA . GLY A 1 151 ? 17.457 23.393 -38.204 1.00 31.02 151 GLY A CA 1
ATOM 1244 C C . GLY A 1 151 ? 15.960 23.667 -38.057 1.00 31.02 151 GLY A C 1
ATOM 1245 O O . GLY A 1 151 ? 15.223 22.846 -37.530 1.00 31.02 151 GLY A O 1
ATOM 1246 N N . ASP A 1 152 ? 15.554 24.805 -38.616 1.00 29.27 152 ASP A N 1
ATOM 1247 C CA . ASP A 1 152 ? 14.272 25.080 -39.273 1.00 29.27 152 ASP A CA 1
ATOM 1248 C C . ASP A 1 152 ? 12.977 25.413 -38.492 1.00 29.27 152 ASP A C 1
ATOM 1250 O O . ASP A 1 152 ? 12.245 24.580 -37.970 1.00 29.27 152 ASP A O 1
ATOM 1254 N N . LEU A 1 153 ? 12.681 26.721 -38.578 1.00 31.00 153 LEU A N 1
ATOM 1255 C CA . LEU A 1 153 ? 11.474 27.361 -39.132 1.00 31.00 153 LEU A CA 1
ATOM 1256 C C . LEU A 1 153 ? 10.103 27.116 -38.468 1.00 31.00 153 LEU A C 1
ATOM 1258 O O . LEU A 1 153 ? 9.407 26.134 -38.694 1.00 31.00 153 LEU A O 1
ATOM 1262 N N . ALA A 1 154 ? 9.680 28.165 -37.753 1.00 34.00 154 ALA A N 1
ATOM 1263 C CA . ALA A 1 154 ? 8.342 28.763 -37.728 1.00 34.00 154 ALA A CA 1
ATOM 1264 C C . ALA A 1 154 ? 7.176 27.951 -38.342 1.00 34.00 154 ALA A C 1
ATOM 1266 O O . ALA A 1 154 ? 7.038 27.839 -39.558 1.00 34.00 154 ALA A O 1
ATOM 1267 N N . GLY A 1 155 ? 6.227 27.533 -37.499 1.00 27.98 155 GLY A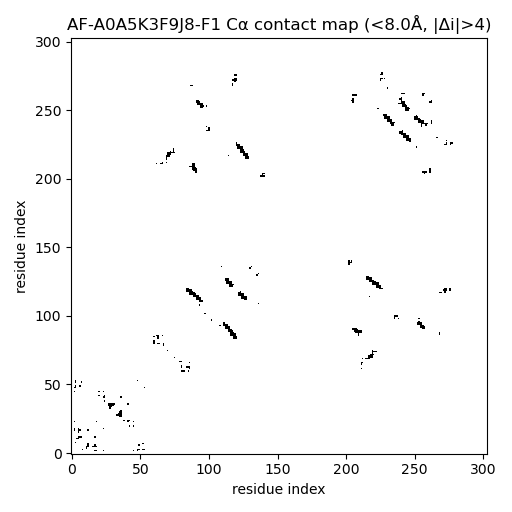 N 1
ATOM 1268 C CA . GLY A 1 155 ? 4.953 26.975 -37.952 1.00 27.98 155 GLY A CA 1
ATOM 1269 C C . GLY A 1 155 ? 3.924 26.904 -36.829 1.00 27.98 155 GLY A C 1
ATOM 1270 O O . GLY A 1 155 ? 4.079 26.145 -35.880 1.00 27.98 155 GLY A O 1
ATOM 1271 N N . GLY A 1 156 ? 2.881 27.729 -36.922 1.00 28.22 156 GLY A N 1
ATOM 1272 C CA . GLY A 1 156 ? 1.891 27.960 -35.874 1.00 28.22 156 GLY A CA 1
ATOM 1273 C C . GLY A 1 156 ? 1.101 26.728 -35.416 1.00 28.22 156 GLY A C 1
ATOM 1274 O O . GLY A 1 156 ? 0.722 25.851 -36.193 1.00 28.22 156 GLY A O 1
ATOM 1275 N N . SER A 1 157 ? 0.781 26.741 -34.123 1.00 29.00 157 SER A N 1
ATOM 1276 C CA . SER A 1 157 ? -0.134 25.823 -33.445 1.00 29.00 157 SER A CA 1
ATOM 1277 C C . SER A 1 157 ? -1.532 25.860 -34.085 1.00 29.00 157 SER A C 1
ATOM 1279 O O . SER A 1 157 ? -2.328 26.769 -33.837 1.00 29.00 157 SER A O 1
ATOM 1281 N N . ARG A 1 158 ? -1.855 24.862 -34.921 1.00 29.73 158 ARG A N 1
ATOM 1282 C CA . ARG A 1 158 ? -3.233 24.592 -35.356 1.00 29.73 158 ARG A CA 1
ATOM 1283 C C . ARG A 1 158 ? -3.910 23.654 -34.362 1.00 29.73 158 ARG A C 1
ATOM 1285 O O . ARG A 1 158 ? -3.649 22.457 -34.313 1.00 29.73 158 ARG A O 1
ATOM 1292 N N . ARG A 1 159 ? -4.818 24.244 -33.586 1.00 33.38 159 ARG A N 1
ATOM 1293 C CA . ARG A 1 159 ? -5.812 23.577 -32.741 1.00 33.38 159 ARG A CA 1
ATOM 1294 C C . ARG A 1 159 ? -6.685 22.635 -33.579 1.00 33.38 159 ARG A C 1
ATOM 1296 O O . ARG A 1 159 ? -7.326 23.091 -34.520 1.00 33.38 159 ARG A O 1
ATOM 1303 N N . LEU A 1 160 ? -6.820 21.378 -33.162 1.00 28.05 160 LEU A N 1
ATOM 1304 C CA . LEU A 1 160 ? -7.945 20.519 -33.544 1.00 28.05 160 LEU A CA 1
ATOM 1305 C C . LEU A 1 160 ? -8.798 20.263 -32.298 1.00 28.05 160 LEU A C 1
ATOM 1307 O O . LEU A 1 160 ? -8.401 19.548 -31.380 1.00 28.05 160 LEU A O 1
ATOM 1311 N N . ARG A 1 161 ? -9.961 20.922 -32.253 1.00 31.52 161 ARG A N 1
ATOM 1312 C CA . ARG A 1 161 ? -11.029 20.673 -31.282 1.00 31.52 161 ARG A CA 1
ATOM 1313 C C . ARG A 1 161 ? -11.985 19.607 -31.831 1.00 31.52 161 ARG A C 1
ATOM 1315 O O . ARG A 1 161 ? -12.457 19.735 -32.951 1.00 31.52 161 ARG A O 1
ATOM 1322 N N . SER A 1 162 ? -12.286 18.645 -30.958 1.00 30.16 162 SER A N 1
ATOM 1323 C CA . SER A 1 162 ? -13.581 17.979 -30.722 1.00 30.16 162 SER A CA 1
ATOM 1324 C C . SER A 1 162 ? -14.354 17.343 -31.886 1.00 30.16 162 SER A C 1
ATOM 1326 O O . SER A 1 162 ? -14.973 18.034 -32.690 1.00 30.16 162 SER A O 1
ATOM 1328 N N . LEU A 1 163 ? -14.498 16.020 -31.802 1.00 30.03 163 LEU A N 1
ATOM 1329 C CA . LEU A 1 163 ? -15.699 15.290 -32.201 1.00 30.03 163 LEU A CA 1
ATOM 1330 C C . LEU A 1 163 ? -16.441 14.929 -30.908 1.00 30.03 163 LEU A C 1
ATOM 1332 O O . LEU A 1 163 ? -15.903 14.174 -30.108 1.00 30.03 163 LEU A O 1
ATOM 1336 N N . ASP A 1 164 ? -17.584 15.573 -30.666 1.00 28.50 164 ASP A N 1
ATOM 1337 C CA . ASP A 1 164 ? -18.758 15.003 -29.986 1.00 28.50 164 ASP A CA 1
ATOM 1338 C C . ASP A 1 164 ? -19.795 16.102 -29.736 1.00 28.50 164 ASP A C 1
ATOM 1340 O O . ASP A 1 164 ? -19.600 16.977 -28.891 1.00 28.50 164 ASP A O 1
ATOM 1344 N N . ARG A 1 165 ? -20.895 16.049 -30.500 1.00 32.81 165 ARG A N 1
ATOM 1345 C CA . ARG A 1 165 ? -22.266 16.449 -30.126 1.00 32.81 165 ARG A CA 1
ATOM 1346 C C . ARG A 1 165 ? -23.164 16.343 -31.356 1.00 32.81 165 ARG A C 1
ATOM 1348 O O . ARG A 1 165 ? -23.249 17.268 -32.156 1.00 32.81 165 ARG A O 1
ATOM 1355 N N . LEU A 1 166 ? -23.863 15.219 -31.474 1.00 29.23 166 LEU A N 1
ATOM 1356 C CA . LEU A 1 166 ? -24.986 15.073 -32.394 1.00 29.23 166 LEU A CA 1
ATOM 1357 C C . LEU A 1 166 ? -26.204 14.566 -31.620 1.00 29.23 166 LEU A C 1
ATOM 1359 O O . LEU A 1 166 ? -26.489 13.378 -31.617 1.00 29.23 166 LEU A O 1
ATOM 1363 N N . VAL A 1 167 ? -26.903 15.478 -30.941 1.00 29.14 167 VAL A N 1
ATOM 1364 C CA . VAL A 1 167 ? -28.298 15.296 -30.513 1.00 29.14 167 VAL A CA 1
ATOM 1365 C C . VAL A 1 167 ? -28.990 16.663 -30.520 1.00 29.14 167 VAL A C 1
ATOM 1367 O O . VAL A 1 167 ? -28.624 17.539 -29.744 1.00 29.14 167 VAL A O 1
ATOM 1370 N N . GLY A 1 168 ? -30.029 16.802 -31.353 1.00 28.19 168 GLY A N 1
ATOM 1371 C CA . GLY A 1 168 ? -31.244 17.534 -30.976 1.00 28.19 168 GLY A CA 1
ATOM 1372 C C . GLY A 1 168 ? -31.483 18.950 -31.522 1.00 28.19 168 GLY A C 1
ATOM 1373 O O . GLY A 1 168 ? -31.137 19.924 -30.874 1.00 28.19 168 GLY A O 1
ATOM 1374 N N . ARG A 1 169 ? -32.274 19.005 -32.607 1.00 30.55 169 ARG A N 1
ATOM 1375 C CA . ARG A 1 169 ? -33.445 19.893 -32.838 1.00 30.55 169 ARG A CA 1
ATOM 1376 C C . ARG A 1 169 ? -33.278 21.423 -33.027 1.00 30.55 169 ARG A C 1
ATOM 1378 O O . ARG A 1 169 ? -33.106 22.179 -32.086 1.00 30.55 169 ARG A O 1
ATOM 1385 N N . MET A 1 170 ? -33.507 21.826 -34.286 1.00 26.92 170 MET A N 1
ATOM 1386 C CA . MET A 1 170 ? -34.449 22.846 -34.811 1.00 26.92 170 MET A CA 1
ATOM 1387 C C . MET A 1 170 ? -34.777 24.118 -33.996 1.00 26.92 170 MET A C 1
ATOM 1389 O O . MET A 1 170 ? -35.477 24.024 -32.995 1.00 26.92 170 MET A O 1
ATOM 1393 N N . ALA A 1 171 ? -34.447 25.302 -34.545 1.00 29.03 171 ALA A N 1
ATOM 1394 C CA . ALA A 1 171 ? -35.377 26.336 -35.066 1.00 29.03 171 ALA A CA 1
ATOM 1395 C C . ALA A 1 171 ? -34.645 27.681 -35.346 1.00 29.03 171 ALA A C 1
ATOM 1397 O O . ALA A 1 171 ? -33.598 27.954 -34.769 1.00 29.03 171 ALA A O 1
ATOM 1398 N N . SER A 1 172 ? -35.191 28.470 -36.278 1.00 31.52 172 SER A N 1
ATOM 1399 C CA . SER A 1 172 ? -34.597 29.603 -37.029 1.00 31.52 172 SER A CA 1
ATOM 1400 C C . SER A 1 172 ? -34.718 31.005 -36.329 1.00 31.52 172 SER A C 1
ATOM 1402 O O . SER A 1 172 ? -34.869 31.025 -35.114 1.00 31.52 172 SER A O 1
ATOM 1404 N N . PRO A 1 173 ? -34.620 32.190 -37.002 1.00 39.00 173 PRO A N 1
ATOM 1405 C CA . PRO A 1 173 ? -33.389 33.009 -37.063 1.00 39.00 173 PRO A CA 1
ATOM 1406 C C . PRO A 1 173 ? -33.527 34.541 -36.763 1.00 39.00 173 PRO A C 1
ATOM 1408 O O . PRO A 1 173 ? -34.596 35.123 -36.909 1.00 39.00 173 PRO A O 1
ATOM 1411 N N . GLY A 1 174 ? -32.383 35.211 -36.512 1.00 26.39 174 GLY A N 1
ATOM 1412 C CA . GLY A 1 174 ? -32.085 36.640 -36.820 1.00 26.39 174 GLY A CA 1
ATOM 1413 C C . GLY A 1 174 ? -32.481 37.738 -35.799 1.00 26.39 174 GLY A C 1
ATOM 1414 O O . GLY A 1 174 ? -33.248 37.458 -34.885 1.00 26.39 174 GLY A O 1
ATOM 1415 N N . PRO A 1 175 ? -32.059 39.019 -35.976 1.00 37.81 175 PRO A N 1
ATOM 1416 C CA . PRO A 1 175 ? -30.826 39.534 -36.591 1.00 37.81 175 PRO A CA 1
ATOM 1417 C C . PRO A 1 175 ? -30.100 40.648 -35.769 1.00 37.81 175 PRO A C 1
ATOM 1419 O O . PRO A 1 175 ? -30.554 41.126 -34.735 1.00 37.81 175 PRO A O 1
ATOM 1422 N N . SER A 1 176 ? -28.930 41.030 -36.287 1.00 30.14 176 SER A N 1
ATOM 1423 C CA . SER A 1 176 ? -27.989 42.127 -35.971 1.00 30.14 176 SER A CA 1
ATOM 1424 C C . SER A 1 176 ? -28.563 43.535 -35.743 1.00 30.14 176 SER A C 1
ATOM 1426 O O . SER A 1 176 ? -29.540 43.853 -36.404 1.00 30.14 176 SER A O 1
ATOM 1428 N N . ILE A 1 177 ? -27.845 44.405 -34.999 1.00 29.17 177 ILE A N 1
ATOM 1429 C CA . ILE A 1 177 ? -27.796 45.886 -35.162 1.00 29.17 177 ILE A CA 1
ATOM 1430 C C . ILE A 1 177 ? -26.503 46.478 -34.517 1.00 29.17 177 ILE A C 1
ATOM 1432 O O . ILE A 1 177 ? -26.257 46.338 -33.324 1.00 29.17 177 ILE A O 1
ATOM 1436 N N . THR A 1 178 ? -25.652 47.034 -35.393 1.00 26.36 178 THR A N 1
ATOM 1437 C CA . THR A 1 178 ? -24.820 48.271 -35.360 1.00 26.36 178 THR A CA 1
ATOM 1438 C C . THR A 1 178 ? -24.112 48.821 -34.097 1.00 26.36 178 THR A C 1
ATOM 1440 O O . THR A 1 178 ? -24.716 49.084 -33.065 1.00 26.36 178 THR A O 1
ATOM 1443 N N . SER A 1 179 ? -22.826 49.162 -34.295 1.00 29.08 179 SER A N 1
ATOM 1444 C CA . SER A 1 179 ? -21.974 50.182 -33.617 1.00 29.08 179 SER A CA 1
ATOM 1445 C C . SER A 1 179 ? -22.503 51.638 -33.851 1.00 29.08 179 SER A C 1
ATOM 1447 O O . SER A 1 179 ? -23.485 51.722 -34.589 1.00 29.08 179 SER A O 1
ATOM 1449 N N . PRO A 1 180 ? -21.909 52.786 -33.384 1.00 40.41 180 PRO A N 1
ATOM 1450 C CA . PRO A 1 180 ? -20.504 53.033 -32.981 1.00 40.41 180 PRO A CA 1
ATOM 1451 C C . PRO A 1 180 ? -20.203 54.100 -31.870 1.00 40.41 180 PRO A C 1
ATOM 1453 O O . PRO A 1 180 ? -21.085 54.774 -31.359 1.00 40.41 180 PRO A O 1
ATOM 1456 N N . LEU A 1 181 ? -18.894 54.222 -31.572 1.00 26.33 181 LEU A N 1
ATOM 1457 C CA . LEU A 1 181 ? -18.059 55.370 -31.132 1.00 26.33 181 LEU A CA 1
ATOM 1458 C C . LEU A 1 181 ? -18.485 56.342 -30.004 1.00 26.33 181 LEU A C 1
ATOM 1460 O O . LEU A 1 181 ? -19.484 57.042 -30.093 1.00 26.33 181 LEU A O 1
ATOM 1464 N N . GLY A 1 182 ? -17.553 56.548 -29.062 1.00 26.44 182 GLY A N 1
ATOM 1465 C CA . GLY A 1 182 ? -17.479 57.720 -28.181 1.00 26.44 182 GLY A CA 1
ATOM 1466 C C . GLY A 1 182 ? -16.279 57.645 -27.229 1.00 26.44 182 GLY A C 1
ATOM 1467 O O . GLY A 1 182 ? -16.268 56.844 -26.303 1.00 26.44 182 GLY A O 1
ATOM 1468 N N . SER A 1 183 ? -15.249 58.437 -27.511 1.00 29.36 183 SER A N 1
ATOM 1469 C CA . SER A 1 183 ? -14.025 58.641 -26.729 1.00 29.36 183 SER A CA 1
ATOM 1470 C C . SER A 1 183 ? -14.283 59.351 -25.400 1.00 29.36 183 SER A C 1
ATOM 1472 O O . SER A 1 183 ? -15.013 60.332 -25.415 1.00 29.36 183 SER A O 1
ATOM 1474 N N . GLU A 1 184 ? -13.582 58.974 -24.326 1.00 26.97 184 GLU A N 1
ATOM 1475 C CA . GLU A 1 184 ? -12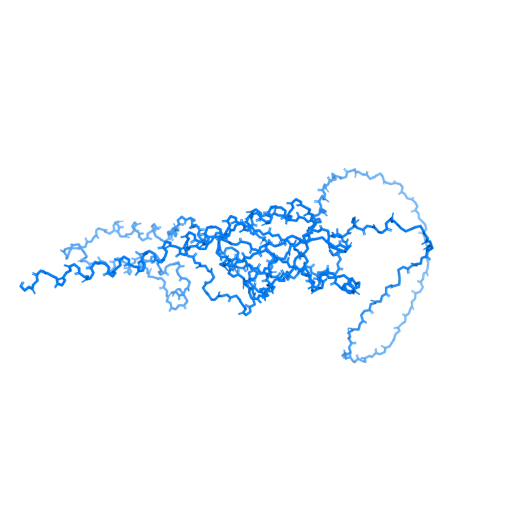.964 59.945 -23.409 1.00 26.97 184 GLU A CA 1
ATOM 1476 C C . GLU A 1 184 ? -11.971 59.275 -22.448 1.00 26.97 184 GLU A C 1
ATOM 1478 O O . GLU A 1 184 ? -12.238 58.271 -21.790 1.00 26.97 184 GLU A O 1
ATOM 1483 N N . SER A 1 185 ? -10.773 59.846 -22.429 1.00 27.36 185 SER A N 1
ATOM 1484 C CA . SER A 1 185 ? -9.656 59.548 -21.549 1.00 27.36 185 SER A CA 1
ATOM 1485 C C . SER A 1 185 ? -9.893 60.132 -20.161 1.00 27.36 185 SER A C 1
ATOM 1487 O O . SER A 1 185 ? -10.120 61.335 -20.049 1.00 27.36 185 SER A O 1
ATOM 1489 N N . ASN A 1 186 ? -9.712 59.340 -19.102 1.00 30.20 186 ASN A N 1
ATOM 1490 C CA . ASN A 1 186 ? -9.352 59.916 -17.812 1.00 30.20 186 ASN A CA 1
ATOM 1491 C C . ASN A 1 186 ? -8.399 59.008 -17.030 1.00 30.20 186 ASN A C 1
ATOM 1493 O O . ASN A 1 186 ? -8.649 57.821 -16.822 1.00 30.20 186 ASN A O 1
ATOM 1497 N N . ALA A 1 187 ? -7.268 59.599 -16.654 1.00 30.88 187 ALA A N 1
ATOM 1498 C CA . ALA A 1 187 ? -6.187 58.981 -15.913 1.00 30.88 187 ALA A CA 1
ATOM 1499 C C . ALA A 1 187 ? -6.595 58.793 -14.444 1.00 30.88 187 ALA A C 1
ATOM 1501 O O . ALA A 1 187 ? -6.951 59.749 -13.761 1.00 30.88 187 ALA A O 1
ATOM 1502 N N . GLY A 1 188 ? -6.513 57.553 -13.961 1.00 28.88 188 GLY A N 1
ATOM 1503 C CA . GLY A 1 188 ? -6.715 57.189 -12.562 1.00 28.88 188 GLY A CA 1
ATOM 1504 C C . GLY A 1 188 ? -5.639 56.203 -12.116 1.00 28.88 188 GLY A C 1
ATOM 1505 O O . GLY A 1 188 ? -5.539 55.092 -12.632 1.00 28.88 188 GLY A O 1
ATOM 1506 N N . THR A 1 189 ? -4.813 56.643 -11.177 1.00 31.66 189 THR A N 1
ATOM 1507 C CA . THR A 1 189 ? -3.696 55.938 -10.538 1.00 31.66 189 THR A CA 1
ATOM 1508 C C . THR A 1 189 ? -4.128 54.586 -9.939 1.00 31.66 189 THR A C 1
ATOM 1510 O O . THR A 1 189 ? -5.068 54.565 -9.141 1.00 31.66 189 THR A O 1
ATOM 1513 N N . PRO A 1 190 ? -3.458 53.450 -10.224 1.00 31.48 190 PRO A N 1
ATOM 1514 C CA . PRO A 1 190 ? -3.762 52.198 -9.547 1.00 31.48 190 PRO A CA 1
ATOM 1515 C C . PRO A 1 190 ? -2.992 52.096 -8.224 1.00 31.48 190 PRO A C 1
ATOM 1517 O O . PRO A 1 190 ? -1.767 52.002 -8.187 1.00 31.48 190 PRO A O 1
ATOM 1520 N N . VAL A 1 191 ? -3.749 52.086 -7.127 1.00 33.69 191 VAL A N 1
ATOM 1521 C CA . VAL A 1 191 ? -3.310 51.698 -5.779 1.00 33.69 191 VAL A CA 1
ATOM 1522 C C . VAL A 1 191 ? -2.753 50.262 -5.820 1.00 33.69 191 VAL A C 1
ATOM 1524 O O . VAL A 1 191 ? -3.450 49.369 -6.318 1.00 33.69 191 VAL A O 1
ATOM 1527 N N . PRO A 1 192 ? -1.542 49.978 -5.301 1.00 29.69 192 PRO A N 1
ATOM 1528 C CA . PRO A 1 192 ? -1.002 48.626 -5.311 1.00 29.69 192 PRO A CA 1
ATOM 1529 C C . PRO A 1 192 ? -1.730 47.777 -4.262 1.00 29.69 192 PRO A C 1
ATOM 1531 O O . PRO A 1 192 ? -1.543 47.945 -3.059 1.00 29.69 192 PRO A O 1
ATOM 1534 N N . ARG A 1 193 ? -2.576 46.847 -4.718 1.00 29.67 193 ARG A N 1
ATOM 1535 C CA . ARG A 1 193 ? -3.071 45.754 -3.868 1.00 29.67 193 ARG A CA 1
ATOM 1536 C C . ARG A 1 193 ? -1.926 44.769 -3.612 1.00 29.67 193 ARG A C 1
ATOM 1538 O O . ARG A 1 193 ? -1.139 44.522 -4.530 1.00 29.67 193 ARG A O 1
ATOM 1545 N N . PRO A 1 194 ? -1.822 44.198 -2.401 1.00 27.05 194 PRO A N 1
ATOM 1546 C CA . PRO A 1 194 ? -0.735 43.297 -2.060 1.00 27.05 194 PRO A CA 1
ATOM 1547 C C . PRO A 1 194 ? -0.758 42.091 -2.998 1.00 27.05 194 PRO A C 1
ATOM 1549 O O . PRO A 1 194 ? -1.785 41.431 -3.174 1.00 27.05 194 PRO A O 1
ATOM 1552 N N . LYS A 1 195 ? 0.395 41.840 -3.622 1.00 25.92 195 LYS A N 1
ATOM 1553 C CA . LYS A 1 195 ? 0.678 40.631 -4.388 1.00 25.92 195 LYS A CA 1
ATOM 1554 C C . LYS A 1 195 ? 0.521 39.449 -3.434 1.00 25.92 195 LYS A C 1
ATOM 1556 O O . LYS A 1 195 ? 1.424 39.158 -2.659 1.00 25.92 195 LYS A O 1
ATOM 1561 N N . HIS A 1 196 ? -0.631 38.784 -3.469 1.00 26.03 196 HIS A N 1
ATOM 1562 C CA . HIS A 1 196 ? -0.689 37.409 -3.006 1.00 26.03 196 HIS A CA 1
ATOM 1563 C C . HIS A 1 196 ? 0.125 36.599 -4.000 1.00 26.03 196 HIS A C 1
ATOM 1565 O O . HIS A 1 196 ? -0.302 36.356 -5.129 1.00 26.03 196 HIS A O 1
ATOM 1571 N N . ASP A 1 197 ? 1.328 36.275 -3.552 1.00 27.44 197 ASP A N 1
ATOM 1572 C CA . ASP A 1 197 ? 2.259 35.348 -4.156 1.00 27.44 197 ASP A CA 1
ATOM 1573 C C . ASP A 1 197 ? 1.544 33.998 -4.313 1.00 27.44 197 ASP A C 1
ATOM 1575 O O . ASP A 1 197 ? 1.485 33.172 -3.404 1.00 27.44 197 ASP A O 1
ATOM 1579 N N . ARG A 1 198 ? 0.854 33.818 -5.443 1.00 28.91 198 ARG A N 1
ATOM 1580 C CA . ARG A 1 198 ? 0.324 32.522 -5.859 1.00 28.91 198 ARG A CA 1
ATOM 1581 C C . ARG A 1 198 ? 1.453 31.795 -6.564 1.00 28.91 198 ARG A C 1
ATOM 1583 O O . ARG A 1 198 ? 1.460 31.672 -7.785 1.00 28.91 198 ARG A O 1
ATOM 1590 N N . SER A 1 199 ? 2.382 31.286 -5.769 1.00 29.64 199 SER A N 1
ATOM 1591 C CA . SER A 1 199 ? 3.270 30.194 -6.146 1.00 29.64 199 SER A CA 1
ATOM 1592 C C . SER A 1 199 ? 2.458 28.895 -6.262 1.00 29.64 199 SER A C 1
ATOM 1594 O O . SER A 1 199 ? 2.583 27.967 -5.474 1.00 29.64 199 SER A O 1
ATOM 1596 N N . HIS A 1 200 ? 1.577 28.820 -7.260 1.00 36.25 200 HIS A N 1
ATOM 1597 C CA . HIS A 1 200 ? 1.030 27.549 -7.730 1.00 36.25 200 HIS A CA 1
ATOM 1598 C C . HIS A 1 200 ? 1.724 27.190 -9.038 1.00 36.25 200 HIS A C 1
ATOM 1600 O O . HIS A 1 200 ? 1.174 27.343 -10.122 1.00 36.25 200 HIS A O 1
ATOM 1606 N N . SER A 1 201 ? 2.958 26.717 -8.906 1.00 33.09 201 SER A N 1
ATOM 1607 C CA . SER A 1 201 ? 3.694 26.018 -9.955 1.00 33.09 201 SER A CA 1
ATOM 1608 C C . SER A 1 201 ? 4.203 24.703 -9.373 1.00 33.09 201 SER A C 1
ATOM 1610 O O . SER A 1 201 ? 5.404 24.508 -9.209 1.00 33.09 201 SER A O 1
ATOM 1612 N N . ASP A 1 202 ? 3.286 23.820 -8.981 1.00 36.00 202 ASP A N 1
ATOM 1613 C CA . ASP A 1 202 ? 3.652 22.498 -8.470 1.00 36.00 202 ASP A CA 1
ATOM 1614 C C . ASP A 1 202 ? 3.686 21.512 -9.646 1.00 36.00 202 ASP A C 1
ATOM 1616 O O . ASP A 1 202 ? 2.779 20.705 -9.872 1.00 36.00 202 ASP A O 1
ATOM 1620 N N . GLY A 1 203 ? 4.721 21.663 -10.477 1.00 43.53 203 GLY A N 1
ATOM 1621 C CA . GLY A 1 203 ? 5.062 20.704 -11.519 1.00 43.53 203 GLY A CA 1
ATOM 1622 C C . GLY A 1 203 ? 5.451 19.387 -10.856 1.00 43.53 203 GLY A C 1
ATOM 1623 O O . GLY A 1 203 ? 6.475 19.298 -10.191 1.00 43.53 203 GLY A O 1
ATOM 1624 N N . LEU A 1 204 ? 4.639 18.343 -11.033 1.00 51.50 204 LEU A N 1
ATOM 1625 C CA . LEU A 1 204 ? 4.815 17.030 -10.391 1.00 51.50 204 LEU A CA 1
ATOM 1626 C C . LEU A 1 204 ? 5.986 16.206 -10.975 1.00 51.50 204 LEU A C 1
ATOM 1628 O O . LEU A 1 204 ? 5.981 14.974 -10.914 1.00 51.50 204 LEU A O 1
ATOM 1632 N N . ASN A 1 205 ? 6.976 16.867 -11.578 1.00 52.78 205 ASN A N 1
ATOM 1633 C CA . ASN A 1 205 ? 8.147 16.214 -12.131 1.00 52.78 205 ASN A CA 1
ATOM 1634 C C . ASN A 1 205 ? 9.104 15.895 -10.977 1.00 52.78 205 ASN A C 1
ATOM 1636 O O . ASN A 1 205 ? 9.776 16.774 -10.448 1.00 52.78 205 ASN A O 1
ATOM 1640 N N . GLY A 1 206 ? 9.133 14.629 -10.568 1.00 66.75 206 GLY A N 1
ATOM 1641 C CA . GLY A 1 206 ? 10.067 14.155 -9.555 1.00 66.75 206 GLY A CA 1
ATOM 1642 C C . GLY A 1 206 ? 9.535 14.077 -8.120 1.00 66.75 206 GLY A C 1
ATOM 1643 O O . GLY A 1 206 ? 10.253 14.366 -7.167 1.00 66.75 206 GLY A O 1
ATOM 1644 N N . ILE A 1 207 ? 8.290 13.644 -7.941 1.00 83.25 207 ILE A N 1
ATOM 1645 C CA . ILE A 1 207 ? 7.742 13.419 -6.600 1.00 83.25 207 ILE A CA 1
ATOM 1646 C C . ILE A 1 207 ? 8.294 12.129 -5.998 1.00 83.25 207 ILE A C 1
ATOM 1648 O O . ILE A 1 207 ? 8.118 11.048 -6.557 1.00 83.25 207 ILE A O 1
ATOM 1652 N N . TRP A 1 208 ? 8.875 12.252 -4.812 1.00 91.56 208 TRP A N 1
ATOM 1653 C CA . TRP A 1 208 ? 9.113 11.166 -3.871 1.00 91.56 208 TRP A CA 1
ATOM 1654 C C . TRP A 1 208 ? 8.505 11.575 -2.536 1.00 91.56 208 TRP A C 1
ATOM 1656 O O . TRP A 1 208 ? 8.832 12.641 -2.013 1.00 91.56 208 TRP A O 1
ATOM 1666 N N . SER A 1 209 ? 7.590 10.778 -1.990 1.00 91.75 209 SER A N 1
ATOM 1667 C CA . SER A 1 209 ? 6.951 11.126 -0.723 1.00 91.75 209 SER A CA 1
ATOM 1668 C C . SER A 1 209 ? 6.621 9.903 0.112 1.00 91.75 209 SER A C 1
ATOM 1670 O O . SER A 1 209 ? 6.182 8.872 -0.390 1.00 91.75 209 SER A O 1
ATOM 1672 N N . THR A 1 210 ? 6.807 10.042 1.419 1.00 92.50 210 THR A N 1
ATOM 1673 C CA . THR A 1 210 ? 6.334 9.086 2.420 1.00 92.50 210 THR A CA 1
ATOM 1674 C C . THR A 1 210 ? 4.915 9.431 2.884 1.00 92.50 210 THR A C 1
ATOM 1676 O O . THR A 1 210 ? 4.219 8.580 3.420 1.00 92.50 210 THR A O 1
ATOM 1679 N N . ALA A 1 211 ? 4.399 10.633 2.637 1.00 89.75 211 ALA A N 1
ATOM 1680 C CA . ALA A 1 211 ? 3.003 10.944 2.936 1.00 89.75 211 ALA A CA 1
ATOM 1681 C C . ALA A 1 211 ? 2.075 10.387 1.845 1.00 89.75 211 ALA A C 1
ATOM 1683 O O . ALA A 1 211 ? 2.418 10.401 0.661 1.00 89.75 211 ALA A O 1
ATOM 1684 N N . ALA A 1 212 ? 0.887 9.913 2.229 1.00 86.00 212 ALA A N 1
ATOM 1685 C CA . ALA A 1 212 ? -0.124 9.486 1.267 1.00 86.00 212 ALA A CA 1
ATOM 1686 C C . ALA A 1 212 ? -0.564 10.677 0.385 1.00 86.00 212 ALA A C 1
ATOM 1688 O O . ALA A 1 212 ? -0.708 11.794 0.892 1.00 86.00 212 ALA A O 1
ATOM 1689 N N . PRO A 1 213 ? -0.788 10.488 -0.929 1.00 85.50 213 PRO A N 1
ATOM 1690 C CA . PRO A 1 213 ? -1.307 11.557 -1.770 1.00 85.50 213 PRO A CA 1
ATOM 1691 C C . PRO A 1 213 ? -2.713 11.985 -1.324 1.00 85.50 213 PRO A C 1
ATOM 1693 O O . PRO A 1 213 ? -3.633 11.174 -1.280 1.00 85.50 213 PRO A O 1
ATOM 1696 N N . VAL A 1 214 ? -2.897 13.279 -1.059 1.00 78.38 214 VAL A N 1
ATOM 1697 C CA . VAL A 1 214 ? -4.179 13.837 -0.597 1.00 78.38 214 VAL A CA 1
ATOM 1698 C C . VAL A 1 214 ? -5.113 14.108 -1.783 1.00 78.38 214 VAL A C 1
ATOM 1700 O O . VAL A 1 214 ? -4.685 14.636 -2.810 1.00 78.38 214 VAL A O 1
ATOM 1703 N N . SER A 1 215 ? -6.402 13.775 -1.640 1.00 68.38 215 SER A N 1
ATOM 1704 C CA . SER A 1 215 ? -7.481 14.110 -2.594 1.00 68.38 215 SER A CA 1
ATOM 1705 C C . SER A 1 215 ? -7.278 13.619 -4.037 1.00 68.38 215 SER A C 1
ATOM 1707 O O . SER A 1 215 ? -7.857 14.172 -4.975 1.00 68.38 215 SER A O 1
ATOM 1709 N N . ARG A 1 216 ? -6.465 12.578 -4.243 1.00 80.12 216 ARG A N 1
ATOM 1710 C CA . ARG A 1 216 ? -6.194 11.984 -5.559 1.00 80.12 216 ARG A CA 1
ATOM 1711 C C . ARG A 1 216 ? -6.583 10.519 -5.544 1.00 80.12 216 ARG A C 1
ATOM 1713 O O . ARG A 1 216 ? -6.157 9.787 -4.665 1.00 80.12 216 ARG A O 1
ATOM 1720 N N . LEU A 1 217 ? -7.361 10.096 -6.536 1.00 88.94 217 LEU A N 1
ATOM 1721 C CA . LEU A 1 217 ? -7.757 8.699 -6.686 1.00 88.94 217 LEU A CA 1
ATOM 1722 C C . LEU A 1 217 ? -6.812 7.972 -7.644 1.00 88.94 217 LEU A C 1
ATOM 1724 O O . LEU A 1 217 ? -6.355 8.535 -8.641 1.00 88.94 217 LEU A O 1
ATOM 1728 N N . PHE A 1 218 ? -6.559 6.701 -7.365 1.00 92.00 218 PHE A N 1
ATOM 1729 C CA . PHE A 1 218 ? -5.637 5.851 -8.103 1.00 92.00 218 PHE A CA 1
ATOM 1730 C C . PHE A 1 218 ? -6.314 4.529 -8.455 1.00 92.00 218 PHE A C 1
ATOM 1732 O O . PHE A 1 218 ? -6.762 3.785 -7.587 1.00 92.00 218 PHE A O 1
ATOM 1739 N N . TYR A 1 219 ? -6.387 4.224 -9.748 1.00 93.19 219 TYR A N 1
ATOM 1740 C CA . TYR A 1 219 ? -6.941 2.968 -10.241 1.00 93.19 219 TYR A CA 1
ATOM 1741 C C . TYR A 1 219 ? -5.851 1.900 -10.280 1.00 93.19 219 TYR A C 1
ATOM 1743 O O . TYR A 1 219 ? -4.920 2.012 -11.083 1.00 93.19 219 TYR A O 1
ATOM 1751 N N . ILE A 1 220 ? -5.961 0.866 -9.448 1.00 95.50 220 ILE A N 1
ATOM 1752 C CA . ILE A 1 220 ? -4.965 -0.207 -9.373 1.00 95.50 220 ILE A CA 1
ATOM 1753 C C . ILE A 1 220 ? -4.928 -0.970 -10.699 1.00 95.50 220 ILE A C 1
ATOM 1755 O O . ILE A 1 220 ? -5.945 -1.448 -11.203 1.00 95.50 220 ILE A O 1
ATOM 1759 N N . ARG A 1 221 ? -3.728 -1.062 -11.275 1.00 94.25 221 ARG A N 1
ATOM 1760 C CA . ARG A 1 221 ? -3.444 -1.793 -12.514 1.00 94.25 221 ARG A CA 1
ATOM 1761 C C . ARG A 1 221 ? -2.740 -3.114 -12.259 1.00 94.25 221 ARG A C 1
ATOM 1763 O O . ARG A 1 221 ? -2.948 -4.042 -13.029 1.00 94.25 221 ARG A O 1
ATOM 1770 N N . GLN A 1 222 ? -1.911 -3.173 -11.224 1.00 95.38 222 GLN A N 1
ATOM 1771 C CA . GLN A 1 222 ? -1.127 -4.351 -10.881 1.00 95.38 222 GLN A CA 1
ATOM 1772 C C . GLN A 1 222 ? -0.685 -4.261 -9.420 1.00 95.38 222 GLN A C 1
ATOM 1774 O O . GLN A 1 222 ? -0.433 -3.169 -8.910 1.00 95.38 222 GLN A O 1
ATOM 1779 N N . ILE A 1 223 ? -0.576 -5.415 -8.769 1.00 96.19 223 ILE A N 1
ATOM 1780 C CA . ILE A 1 223 ? 0.029 -5.571 -7.447 1.00 96.19 223 ILE A CA 1
ATOM 1781 C C . ILE A 1 223 ? 1.120 -6.624 -7.591 1.00 96.19 223 ILE A C 1
ATOM 1783 O O . ILE A 1 223 ? 0.874 -7.687 -8.158 1.00 96.19 223 ILE A O 1
ATOM 1787 N N . ILE A 1 224 ? 2.320 -6.304 -7.124 1.00 95.38 224 ILE A N 1
ATOM 1788 C CA . ILE A 1 224 ? 3.508 -7.144 -7.240 1.00 95.38 224 ILE A CA 1
A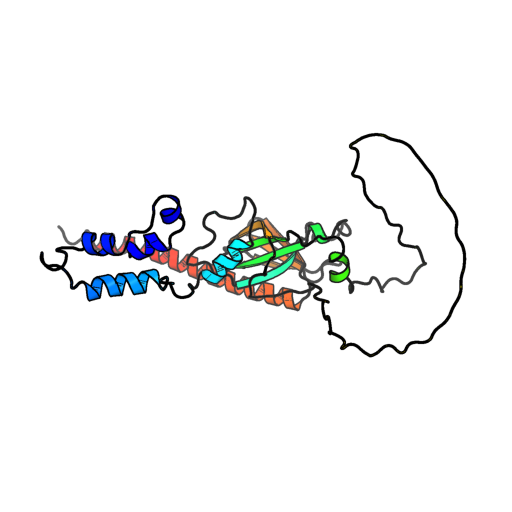TOM 1789 C C . ILE A 1 224 ? 3.976 -7.476 -5.819 1.00 95.38 224 ILE A C 1
ATOM 1791 O O . ILE A 1 224 ? 4.459 -6.579 -5.131 1.00 95.38 224 ILE A O 1
ATOM 1795 N N . PRO A 1 225 ? 3.832 -8.724 -5.349 1.00 94.38 225 PRO A N 1
ATOM 1796 C CA . PRO A 1 225 ? 4.470 -9.167 -4.111 1.00 94.38 225 PRO A CA 1
ATOM 1797 C C . PRO A 1 225 ? 5.993 -9.011 -4.203 1.00 94.38 225 PRO A C 1
ATOM 1799 O O . PRO A 1 225 ? 6.565 -9.275 -5.258 1.00 94.38 225 PRO A O 1
ATOM 1802 N N . LEU A 1 226 ? 6.658 -8.606 -3.118 1.00 93.75 226 LEU A N 1
ATOM 1803 C CA . LEU A 1 226 ? 8.110 -8.362 -3.134 1.00 93.75 226 LEU A CA 1
ATOM 1804 C C . LEU A 1 226 ? 8.969 -9.622 -2.943 1.00 93.75 226 LEU A C 1
ATOM 1806 O O . LEU A 1 226 ? 10.198 -9.539 -2.960 1.00 93.75 226 LEU A O 1
ATOM 1810 N N . HIS A 1 227 ? 8.355 -10.799 -2.800 1.00 88.75 227 HIS A N 1
ATOM 1811 C CA . HIS A 1 227 ? 9.100 -12.053 -2.728 1.00 88.75 227 HIS A CA 1
ATOM 1812 C C . HIS A 1 227 ? 9.722 -12.393 -4.095 1.00 88.75 227 HIS A C 1
ATOM 1814 O O . HIS A 1 227 ? 9.050 -12.332 -5.120 1.00 88.75 227 HIS A O 1
ATOM 1820 N N . ASN A 1 228 ? 10.999 -12.781 -4.111 1.00 87.75 228 ASN A N 1
ATOM 1821 C CA . ASN A 1 228 ? 11.748 -13.192 -5.314 1.00 87.75 228 ASN A CA 1
ATOM 1822 C C . ASN A 1 228 ? 11.803 -12.156 -6.455 1.00 87.75 228 ASN A C 1
ATOM 1824 O O . ASN A 1 228 ? 12.098 -12.494 -7.598 1.00 87.75 228 ASN A O 1
ATOM 1828 N N . VAL A 1 229 ? 11.565 -10.878 -6.161 1.00 93.38 229 VAL A N 1
ATOM 1829 C CA . VAL A 1 229 ? 11.741 -9.817 -7.156 1.00 93.38 229 VAL A CA 1
ATOM 1830 C C . VAL A 1 229 ? 13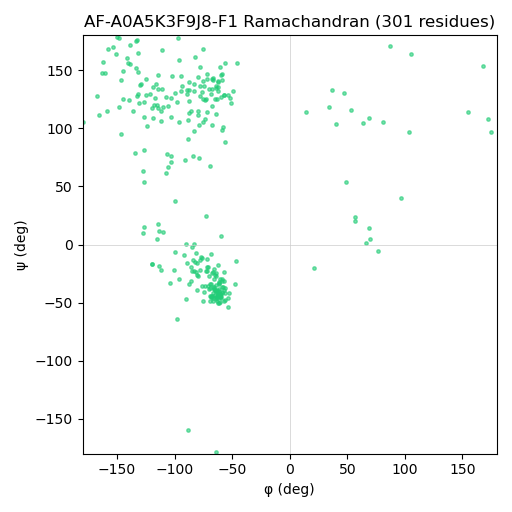.232 -9.542 -7.348 1.00 93.38 229 VAL A C 1
ATOM 1832 O O . VAL A 1 229 ? 14.005 -9.513 -6.397 1.00 93.38 229 VAL A O 1
ATOM 1835 N N . GLN A 1 230 ? 13.649 -9.309 -8.585 1.00 93.62 230 GLN A N 1
ATOM 1836 C CA . GLN A 1 230 ? 14.976 -8.826 -8.943 1.00 93.62 230 GLN A CA 1
ATOM 1837 C C . GLN A 1 230 ? 14.847 -7.445 -9.586 1.00 93.62 230 GLN A C 1
ATOM 1839 O O . GLN A 1 230 ? 13.955 -7.203 -10.407 1.00 93.62 230 GLN A O 1
ATOM 1844 N N . VAL A 1 231 ? 15.758 -6.545 -9.219 1.00 95.62 231 VAL A N 1
ATOM 1845 C CA . VAL A 1 231 ? 15.782 -5.157 -9.688 1.00 95.62 231 VAL A CA 1
ATOM 1846 C C . VAL A 1 231 ? 16.971 -4.975 -10.623 1.00 95.62 231 VAL A C 1
ATOM 1848 O O . VAL A 1 231 ? 18.121 -5.129 -10.219 1.00 95.62 231 VAL A O 1
ATOM 1851 N N . LEU A 1 232 ? 16.697 -4.629 -11.877 1.00 94.94 232 LEU A N 1
ATOM 1852 C CA . LEU A 1 232 ? 17.708 -4.339 -12.890 1.00 94.94 232 LEU A CA 1
ATOM 1853 C C . LEU A 1 232 ? 17.618 -2.870 -13.294 1.00 94.94 232 LEU A C 1
ATOM 1855 O O . LEU A 1 232 ? 16.536 -2.354 -13.561 1.00 94.94 232 LEU A O 1
ATOM 1859 N N . VAL A 1 233 ? 18.754 -2.186 -13.366 1.00 95.12 233 VAL A N 1
ATOM 1860 C CA . VAL A 1 233 ? 18.820 -0.808 -13.867 1.00 95.12 233 VAL A CA 1
ATOM 1861 C C . VAL A 1 233 ? 19.143 -0.849 -15.353 1.00 95.12 233 VAL A C 1
ATOM 1863 O O . VAL A 1 233 ? 20.023 -1.597 -15.772 1.00 95.12 233 VAL A O 1
ATOM 1866 N N . PHE A 1 234 ? 18.448 -0.039 -16.147 1.00 92.19 234 PHE A N 1
ATOM 1867 C CA . PHE A 1 234 ? 18.755 0.117 -17.564 1.00 92.19 234 PHE A CA 1
ATOM 1868 C C . PHE A 1 234 ? 18.776 1.589 -17.963 1.00 92.19 234 PHE A C 1
ATOM 1870 O O . PHE A 1 234 ? 18.077 2.431 -17.398 1.00 92.19 234 PHE A O 1
ATOM 1877 N N . GLU A 1 235 ? 19.574 1.884 -18.978 1.00 89.88 235 GLU A N 1
ATOM 1878 C CA . GLU A 1 235 ? 19.583 3.165 -19.662 1.00 89.88 235 GLU A CA 1
ATOM 1879 C C . GLU A 1 235 ? 19.474 2.902 -21.163 1.00 89.88 235 GLU A C 1
ATOM 1881 O O . GLU A 1 235 ? 20.083 1.976 -21.696 1.00 89.88 235 GLU A O 1
ATOM 1886 N N . SER A 1 236 ? 18.671 3.711 -21.842 1.00 82.44 236 SER A N 1
ATOM 1887 C CA . SER A 1 236 ? 18.545 3.709 -23.297 1.00 82.44 236 SER A CA 1
ATOM 1888 C C . SER A 1 236 ? 18.629 5.139 -23.824 1.00 82.44 236 SER A C 1
ATOM 1890 O O . SER A 1 236 ? 18.695 6.107 -23.060 1.00 82.44 236 SER A O 1
ATOM 1892 N N . GLU A 1 237 ? 18.606 5.289 -25.145 1.00 78.38 237 GLU A N 1
ATOM 1893 C CA . GLU A 1 237 ? 18.564 6.601 -25.792 1.00 78.38 237 GLU A CA 1
ATOM 1894 C C . GLU A 1 237 ? 17.358 7.436 -25.325 1.00 78.38 237 GLU A C 1
ATOM 1896 O O . GLU A 1 237 ? 17.486 8.636 -25.090 1.00 78.38 237 GLU A O 1
ATOM 1901 N N . HIS A 1 238 ? 16.210 6.788 -25.102 1.00 76.94 238 HIS A N 1
ATOM 1902 C CA . HIS A 1 238 ? 14.954 7.457 -24.749 1.00 76.94 238 HIS A CA 1
ATOM 1903 C C . HIS A 1 238 ? 14.609 7.411 -23.255 1.00 76.94 238 HIS A C 1
ATOM 1905 O O . HIS A 1 238 ? 13.845 8.249 -22.778 1.00 76.94 238 HIS A O 1
ATOM 1911 N N . TYR A 1 239 ? 15.166 6.461 -22.502 1.00 84.00 239 TYR A N 1
ATOM 1912 C CA . TYR A 1 239 ? 14.888 6.276 -21.077 1.00 84.00 239 TYR A CA 1
ATOM 1913 C C . TYR A 1 239 ? 16.185 6.321 -20.278 1.00 84.00 239 TYR A C 1
ATOM 1915 O O . TYR A 1 239 ? 16.941 5.349 -20.250 1.00 84.00 239 TYR A O 1
ATOM 1923 N N . LYS A 1 240 ? 16.437 7.464 -19.636 1.00 85.38 240 LYS A N 1
ATOM 1924 C CA . LYS A 1 240 ? 17.670 7.732 -18.881 1.00 85.38 240 LYS A CA 1
ATOM 1925 C C . LYS A 1 240 ? 17.689 7.134 -17.480 1.00 85.38 240 LYS A C 1
ATOM 1927 O O . LYS A 1 240 ? 18.752 6.831 -16.949 1.00 85.38 240 LYS A O 1
ATOM 1932 N N . PHE A 1 241 ? 16.520 6.928 -16.882 1.00 90.31 241 PHE A N 1
ATOM 1933 C CA . PHE A 1 241 ? 16.399 6.479 -15.497 1.00 90.31 241 PHE A CA 1
ATOM 1934 C C . PHE A 1 241 ? 15.511 5.237 -15.423 1.00 90.31 241 PHE A C 1
ATOM 1936 O O . PHE A 1 241 ? 14.519 5.204 -14.694 1.00 90.31 241 PHE A O 1
ATOM 1943 N N . GLY A 1 242 ? 15.870 4.227 -16.218 1.00 91.44 242 GLY A N 1
ATOM 1944 C CA . GLY A 1 242 ? 15.143 2.974 -16.340 1.00 91.44 242 GLY A CA 1
ATOM 1945 C C . GLY A 1 242 ? 15.390 2.015 -15.176 1.00 91.44 242 GLY A C 1
ATOM 1946 O O . GLY A 1 242 ? 16.526 1.817 -14.741 1.00 91.44 242 GLY A O 1
ATOM 1947 N N . VAL A 1 243 ? 14.319 1.394 -14.689 1.00 95.94 243 VAL A N 1
ATOM 1948 C CA . VAL A 1 243 ? 14.341 0.289 -13.726 1.00 95.94 243 VAL A CA 1
ATOM 1949 C C . VAL A 1 243 ? 13.405 -0.804 -14.219 1.00 95.94 243 VAL A C 1
ATOM 1951 O O . VAL A 1 243 ? 12.242 -0.554 -14.520 1.00 95.94 243 VAL A O 1
ATOM 1954 N N . GLN A 1 244 ? 13.908 -2.024 -14.304 1.00 95.38 244 GLN A N 1
ATOM 1955 C CA . GLN A 1 244 ? 13.154 -3.219 -14.635 1.00 95.38 244 GLN A CA 1
ATOM 1956 C C . GLN A 1 244 ? 12.994 -4.063 -13.375 1.00 95.38 244 GLN A C 1
ATOM 1958 O O . GLN A 1 244 ? 13.975 -4.413 -12.721 1.00 95.38 244 GLN A O 1
ATOM 1963 N N . LEU A 1 245 ? 11.749 -4.411 -13.065 1.00 95.50 245 LEU A N 1
ATOM 1964 C CA . LEU A 1 245 ? 11.427 -5.413 -12.060 1.00 95.50 245 LEU A CA 1
ATOM 1965 C C . LEU A 1 245 ? 11.115 -6.715 -12.775 1.00 95.50 245 LEU A C 1
ATOM 1967 O O . LEU A 1 245 ? 10.317 -6.739 -13.718 1.00 95.50 245 LEU A O 1
ATOM 1971 N N . ARG A 1 246 ? 11.730 -7.800 -12.327 1.00 94.12 246 ARG A N 1
ATOM 1972 C CA . ARG A 1 246 ? 11.492 -9.136 -12.867 1.00 94.12 246 ARG A CA 1
ATOM 1973 C C . ARG A 1 246 ? 11.419 -10.161 -11.752 1.00 94.12 246 ARG A C 1
ATOM 1975 O O . ARG A 1 246 ? 11.995 -9.965 -10.693 1.00 94.12 246 ARG A O 1
ATOM 1982 N N . ASP A 1 247 ? 10.728 -11.245 -12.031 1.00 91.19 247 ASP A N 1
ATOM 1983 C CA . ASP A 1 247 ? 10.830 -12.488 -11.278 1.00 91.19 247 ASP A CA 1
ATOM 1984 C C . ASP A 1 247 ? 11.805 -13.425 -12.022 1.00 91.19 247 ASP A C 1
ATOM 1986 O O . ASP A 1 247 ? 12.280 -13.117 -13.129 1.00 91.19 247 ASP A O 1
ATOM 1990 N N . ASP A 1 248 ? 12.073 -14.598 -11.456 1.00 87.62 248 ASP A N 1
ATOM 1991 C CA . ASP A 1 248 ? 12.909 -15.636 -12.068 1.00 87.62 248 ASP A CA 1
ATOM 1992 C C . ASP A 1 248 ? 12.373 -16.056 -13.449 1.00 87.62 248 ASP A C 1
ATOM 1994 O O . ASP A 1 248 ? 13.134 -16.380 -14.363 1.00 87.62 248 ASP A O 1
ATOM 1998 N N . LYS A 1 249 ? 11.046 -15.999 -13.624 1.00 85.50 249 LYS A N 1
ATOM 1999 C CA . LYS A 1 249 ? 10.336 -16.507 -14.807 1.00 85.50 249 LYS A CA 1
ATOM 2000 C C . LYS A 1 249 ? 10.041 -15.450 -15.870 1.00 85.50 249 LYS A C 1
ATOM 2002 O O . LYS A 1 249 ? 9.938 -15.793 -17.046 1.00 85.50 249 LYS A O 1
ATOM 2007 N N . SER A 1 250 ? 9.868 -14.184 -15.491 1.00 90.00 250 SER A N 1
ATOM 2008 C CA . SER A 1 250 ? 9.403 -13.143 -16.418 1.00 90.00 250 SER A CA 1
ATOM 2009 C C . SER A 1 250 ? 9.668 -11.725 -15.923 1.00 90.00 250 SER A C 1
ATOM 2011 O O . SER A 1 250 ? 9.740 -11.473 -14.722 1.00 90.00 250 SER A O 1
ATOM 2013 N N . VAL A 1 251 ? 9.722 -10.774 -16.856 1.00 91.69 251 VAL A N 1
ATOM 2014 C CA . VAL A 1 251 ? 9.696 -9.338 -16.543 1.00 91.69 251 VAL A CA 1
ATOM 2015 C C . VAL A 1 251 ? 8.315 -8.958 -16.001 1.00 91.69 251 VAL A C 1
ATOM 2017 O O . VAL A 1 251 ? 7.302 -9.280 -16.617 1.00 91.69 251 VAL A O 1
ATOM 2020 N N . LEU A 1 252 ? 8.282 -8.277 -14.854 1.00 93.81 252 LEU A N 1
ATOM 2021 C CA . LEU A 1 252 ? 7.058 -7.860 -14.166 1.00 93.81 252 LEU A CA 1
ATOM 2022 C C . LEU A 1 252 ? 6.597 -6.478 -14.630 1.00 93.81 252 LEU A C 1
ATOM 2024 O O . LEU A 1 252 ? 5.413 -6.294 -14.906 1.00 93.81 252 LEU A O 1
ATOM 2028 N N . ILE A 1 253 ? 7.524 -5.516 -14.697 1.00 94.19 253 ILE A N 1
ATOM 2029 C CA . ILE A 1 253 ? 7.282 -4.157 -15.194 1.00 94.19 253 ILE A CA 1
ATOM 2030 C C . ILE A 1 253 ? 8.608 -3.460 -15.519 1.00 94.19 253 ILE A C 1
ATOM 2032 O O . ILE A 1 253 ? 9.613 -3.674 -14.839 1.00 94.19 253 ILE A O 1
ATOM 2036 N N . ASN A 1 254 ? 8.607 -2.588 -16.528 1.00 93.81 254 ASN A N 1
ATOM 2037 C CA . ASN A 1 254 ? 9.700 -1.647 -16.764 1.00 93.81 254 ASN A CA 1
ATOM 2038 C C . ASN A 1 254 ? 9.206 -0.235 -16.467 1.00 93.81 254 ASN A C 1
ATOM 2040 O O . ASN A 1 254 ? 8.133 0.166 -16.914 1.00 93.81 254 ASN A O 1
ATOM 2044 N N . LEU A 1 255 ? 10.004 0.529 -15.740 1.00 93.31 255 LEU A N 1
ATOM 2045 C CA . LEU A 1 255 ? 9.685 1.876 -15.305 1.00 93.31 255 LEU A CA 1
ATOM 2046 C C . LEU A 1 255 ? 10.781 2.829 -15.762 1.00 93.31 255 LEU A C 1
ATOM 2048 O O . LEU A 1 255 ? 11.957 2.490 -15.703 1.00 93.31 255 LEU A O 1
ATOM 2052 N N . ASN A 1 256 ? 10.411 4.039 -16.164 1.00 91.25 256 ASN A N 1
ATOM 2053 C CA . ASN A 1 256 ? 11.342 5.154 -16.285 1.00 91.25 256 ASN A CA 1
ATOM 2054 C C . ASN A 1 256 ? 10.966 6.229 -15.266 1.00 91.25 256 ASN A C 1
ATOM 2056 O O . ASN A 1 256 ? 9.859 6.779 -15.303 1.00 91.25 256 ASN A O 1
ATOM 2060 N N . LEU A 1 257 ? 11.889 6.491 -14.345 1.00 91.38 257 LEU A N 1
ATOM 2061 C CA . LEU A 1 257 ? 11.734 7.456 -13.265 1.00 91.38 257 LEU A CA 1
ATOM 2062 C C . LEU A 1 257 ? 12.053 8.869 -13.772 1.00 91.38 257 LEU A C 1
ATOM 2064 O O . LEU A 1 257 ? 12.681 9.050 -14.815 1.00 91.38 257 LEU A O 1
ATOM 2068 N N . ALA A 1 258 ? 11.606 9.887 -13.037 1.00 87.50 258 ALA A N 1
ATOM 2069 C CA . ALA A 1 258 ? 11.773 11.280 -13.454 1.00 87.50 258 ALA A CA 1
ATOM 2070 C C . ALA A 1 258 ? 13.246 11.728 -13.485 1.00 87.50 258 ALA A C 1
ATOM 2072 O O . ALA A 1 258 ? 13.647 12.481 -14.368 1.00 87.50 258 ALA A O 1
ATOM 2073 N N . ASN A 1 259 ? 14.053 11.270 -12.523 1.00 88.44 259 ASN A N 1
ATOM 2074 C CA . ASN A 1 259 ? 15.474 11.594 -12.423 1.00 88.44 259 ASN A CA 1
ATOM 2075 C C . ASN A 1 259 ? 16.258 10.487 -11.691 1.00 88.44 259 ASN A C 1
ATOM 2077 O O . ASN A 1 259 ? 15.678 9.575 -11.095 1.00 88.44 259 ASN A O 1
ATOM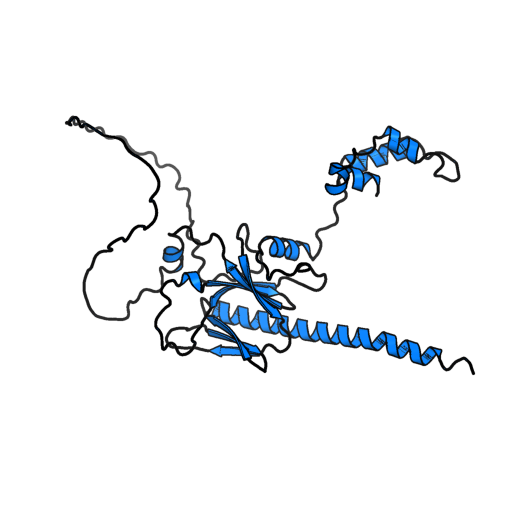 2081 N N . GLY A 1 260 ? 17.591 10.576 -11.726 1.00 90.06 260 GLY A N 1
ATOM 2082 C CA . GLY A 1 260 ? 18.482 9.592 -11.103 1.00 90.06 260 GLY A CA 1
ATOM 2083 C C . GLY A 1 260 ? 18.396 9.542 -9.575 1.00 90.06 260 GLY A C 1
ATOM 2084 O O . GLY A 1 260 ? 18.574 8.473 -9.000 1.00 90.06 260 GLY A O 1
ATOM 2085 N N . GLN A 1 261 ? 18.072 10.658 -8.914 1.00 92.94 261 GLN A N 1
ATOM 2086 C CA . GLN A 1 261 ? 17.929 10.699 -7.454 1.00 92.94 261 GLN A CA 1
ATOM 2087 C C . GLN A 1 261 ? 16.736 9.857 -6.997 1.00 92.94 261 GLN A C 1
ATOM 2089 O O . GLN A 1 261 ? 16.881 8.995 -6.137 1.00 92.94 261 GLN A O 1
ATOM 2094 N N . ILE A 1 262 ? 15.581 10.046 -7.634 1.00 92.50 262 ILE A N 1
ATOM 2095 C CA . ILE A 1 262 ? 14.360 9.285 -7.344 1.00 92.50 262 ILE A CA 1
ATOM 2096 C C . ILE A 1 262 ? 14.531 7.828 -7.729 1.00 92.50 262 ILE A C 1
ATOM 2098 O O . ILE A 1 262 ? 14.043 6.955 -7.023 1.00 92.50 262 ILE A O 1
ATOM 2102 N N . ARG A 1 263 ? 15.248 7.548 -8.823 1.00 94.62 263 ARG A N 1
ATOM 2103 C CA . ARG A 1 263 ? 15.605 6.177 -9.190 1.00 94.62 263 ARG A CA 1
ATOM 2104 C C . ARG A 1 263 ? 16.366 5.485 -8.062 1.00 94.62 263 ARG A C 1
ATOM 2106 O O . ARG A 1 263 ? 16.012 4.370 -7.703 1.00 94.62 263 ARG A O 1
ATOM 2113 N N . ASN A 1 264 ? 17.377 6.139 -7.499 1.00 95.44 264 ASN A N 1
ATOM 2114 C CA . ASN A 1 264 ? 18.168 5.555 -6.420 1.00 95.44 264 ASN A CA 1
ATOM 2115 C C . ASN A 1 264 ? 17.335 5.411 -5.137 1.00 95.44 264 ASN A C 1
ATOM 2117 O O . ASN A 1 264 ? 17.290 4.323 -4.581 1.00 95.44 264 ASN A O 1
ATOM 2121 N N . GLN A 1 265 ? 16.567 6.437 -4.748 1.00 95.62 265 GLN A N 1
ATOM 2122 C CA . GLN A 1 265 ? 15.637 6.351 -3.610 1.00 95.62 265 GLN A CA 1
ATOM 2123 C C . GLN A 1 265 ? 14.626 5.208 -3.768 1.00 95.62 265 GLN A C 1
ATOM 2125 O O . GLN A 1 265 ? 14.356 4.478 -2.816 1.00 95.62 265 GLN A O 1
ATOM 2130 N N . PHE A 1 266 ? 14.088 5.036 -4.978 1.00 96.44 266 PHE A N 1
ATOM 2131 C CA . PHE A 1 266 ? 13.188 3.943 -5.322 1.00 96.44 266 PHE A CA 1
ATOM 2132 C C . PHE A 1 266 ? 13.859 2.586 -5.127 1.00 96.44 266 PHE A C 1
ATOM 2134 O O . PHE A 1 266 ? 13.289 1.724 -4.464 1.00 96.44 266 PHE A O 1
ATOM 2141 N N . ILE A 1 267 ? 15.064 2.413 -5.667 1.00 96.50 267 ILE A N 1
ATOM 2142 C CA . ILE A 1 267 ? 15.828 1.167 -5.570 1.00 96.50 267 ILE A CA 1
ATOM 2143 C C . ILE A 1 267 ? 16.174 0.848 -4.111 1.00 96.50 267 ILE A C 1
ATOM 2145 O O . ILE A 1 267 ? 15.903 -0.262 -3.661 1.00 96.50 267 ILE A O 1
ATOM 2149 N N . ASP A 1 268 ? 16.706 1.815 -3.362 1.00 96.50 268 ASP A N 1
ATOM 2150 C CA . ASP A 1 268 ? 17.102 1.635 -1.961 1.00 96.50 268 ASP A CA 1
ATOM 2151 C C . ASP A 1 268 ? 15.898 1.244 -1.092 1.00 96.50 268 ASP A C 1
ATOM 2153 O O . ASP A 1 268 ? 15.949 0.299 -0.302 1.00 96.50 268 ASP A O 1
ATOM 2157 N N . CYS A 1 269 ? 14.771 1.933 -1.286 1.00 96.38 269 CYS A N 1
ATOM 2158 C CA . CYS A 1 269 ? 13.525 1.648 -0.583 1.00 96.38 269 CYS A CA 1
ATOM 2159 C C . CYS A 1 269 ? 12.955 0.268 -0.941 1.00 96.38 269 CYS A C 1
ATOM 2161 O O . CYS A 1 269 ? 12.454 -0.446 -0.066 1.00 96.38 269 CYS A O 1
ATOM 2163 N N . LEU A 1 270 ? 13.044 -0.119 -2.215 1.00 96.06 270 LEU A N 1
ATOM 2164 C CA . LEU A 1 270 ? 12.568 -1.409 -2.692 1.00 96.06 270 LEU A CA 1
ATOM 2165 C C . LEU A 1 270 ? 13.408 -2.553 -2.118 1.00 96.06 270 LEU A C 1
ATOM 2167 O O . LEU A 1 270 ? 12.830 -3.506 -1.607 1.00 96.06 270 LEU A O 1
ATOM 2171 N N . TYR A 1 271 ? 14.739 -2.433 -2.111 1.00 95.94 271 TYR A N 1
ATOM 2172 C CA . TYR A 1 271 ? 15.614 -3.428 -1.485 1.00 95.94 271 TYR A CA 1
ATOM 2173 C C . TYR A 1 271 ? 15.360 -3.562 0.017 1.00 95.94 271 TYR A C 1
ATOM 2175 O O . TYR A 1 271 ? 15.258 -4.684 0.509 1.00 95.94 271 TYR A O 1
ATOM 2183 N N . GLY A 1 272 ? 15.182 -2.446 0.734 1.00 95.75 272 GLY A N 1
ATOM 2184 C CA . GLY A 1 272 ? 14.813 -2.487 2.151 1.00 95.75 272 GLY A CA 1
ATOM 2185 C C . GLY A 1 272 ? 13.490 -3.223 2.393 1.00 95.75 272 GLY A C 1
ATOM 2186 O O . GLY A 1 272 ? 13.394 -4.051 3.294 1.00 95.75 272 GLY A O 1
ATOM 2187 N N . SER A 1 273 ? 12.489 -2.984 1.542 1.00 96.19 273 SER A N 1
ATOM 2188 C CA . SER A 1 273 ? 11.181 -3.650 1.639 1.00 96.19 273 SER A CA 1
ATOM 2189 C C . SER A 1 273 ? 11.259 -5.139 1.268 1.00 96.19 273 SER A C 1
ATOM 2191 O O . SER A 1 273 ? 10.637 -5.982 1.907 1.00 96.19 273 SER A O 1
ATOM 2193 N N . MET A 1 274 ? 12.067 -5.497 0.268 1.00 94.19 274 MET A N 1
ATOM 2194 C CA . MET A 1 274 ? 12.308 -6.894 -0.101 1.00 94.19 274 MET A CA 1
ATOM 2195 C C . MET A 1 274 ? 12.979 -7.676 1.031 1.00 94.19 274 MET A C 1
ATOM 2197 O O . MET A 1 274 ? 12.621 -8.829 1.259 1.00 94.19 274 MET A O 1
ATOM 2201 N N . GLU A 1 275 ? 13.925 -7.068 1.748 1.00 93.06 275 GLU A N 1
ATOM 2202 C CA . GLU A 1 275 ? 14.571 -7.717 2.891 1.00 93.06 275 GLU A CA 1
ATOM 2203 C C . GLU A 1 275 ? 13.598 -7.890 4.064 1.00 93.06 275 GLU A C 1
ATOM 2205 O O . GLU A 1 275 ? 13.465 -8.995 4.586 1.00 93.06 275 GLU A O 1
ATOM 2210 N N . GLU A 1 276 ? 12.802 -6.863 4.383 1.00 92.69 276 GLU A N 1
ATOM 2211 C CA . GLU A 1 276 ? 11.729 -6.965 5.385 1.00 92.69 276 GLU A CA 1
ATOM 2212 C C . GLU A 1 276 ? 10.722 -8.076 5.024 1.00 92.69 276 GLU A C 1
ATOM 2214 O O . GLU A 1 276 ? 10.280 -8.839 5.885 1.00 92.69 276 GLU A O 1
ATOM 2219 N N . THR A 1 277 ? 10.396 -8.230 3.735 1.00 92.06 277 THR A N 1
ATOM 2220 C CA . THR A 1 277 ? 9.533 -9.319 3.253 1.00 92.06 277 THR A CA 1
ATOM 2221 C C . THR A 1 277 ? 10.147 -10.697 3.513 1.00 92.06 277 THR A C 1
ATOM 2223 O O . THR A 1 277 ? 9.434 -11.610 3.936 1.00 92.06 277 THR A O 1
ATOM 2226 N N . LYS A 1 278 ? 11.456 -10.872 3.280 1.00 90.56 278 LYS A N 1
ATOM 2227 C CA . LYS A 1 278 ? 12.144 -12.148 3.542 1.00 90.56 278 LYS A CA 1
ATOM 2228 C C . LYS A 1 278 ? 12.108 -12.500 5.025 1.00 90.56 278 LYS A C 1
ATOM 2230 O O . LYS A 1 278 ? 11.743 -13.627 5.360 1.00 90.56 278 LYS A O 1
ATOM 2235 N N . GLU A 1 279 ? 12.407 -11.540 5.897 1.00 89.31 279 GLU A N 1
ATOM 2236 C CA . GLU A 1 279 ? 12.349 -11.728 7.351 1.00 89.31 279 GLU A CA 1
ATOM 2237 C C . GLU A 1 279 ? 10.934 -12.111 7.810 1.00 89.31 279 GLU A C 1
ATOM 2239 O O . GLU A 1 279 ? 10.750 -13.068 8.567 1.00 89.31 279 GLU A O 1
ATOM 2244 N N . LEU A 1 280 ? 9.903 -11.429 7.296 1.00 85.19 280 LEU A N 1
ATOM 2245 C CA . LEU A 1 280 ? 8.503 -11.746 7.598 1.00 85.19 280 LEU A CA 1
ATOM 2246 C C . LEU A 1 280 ? 8.115 -13.167 7.166 1.00 85.19 280 LEU A C 1
ATOM 2248 O O . LEU A 1 280 ? 7.418 -13.870 7.905 1.00 85.19 280 LEU A O 1
ATOM 2252 N N . ILE A 1 281 ? 8.550 -13.605 5.982 1.00 86.31 281 ILE A N 1
ATOM 2253 C CA . ILE A 1 281 ? 8.301 -14.967 5.489 1.00 86.31 281 ILE A CA 1
ATOM 2254 C C . ILE A 1 281 ? 9.008 -15.993 6.379 1.00 86.31 281 ILE A C 1
ATOM 2256 O O . ILE A 1 281 ? 8.389 -16.994 6.748 1.00 86.31 281 ILE A O 1
ATOM 2260 N N . GLN A 1 282 ? 10.258 -15.733 6.765 1.00 87.81 282 GLN A N 1
ATOM 2261 C CA . GLN A 1 282 ? 11.034 -16.615 7.631 1.00 87.81 282 GLN A CA 1
ATOM 2262 C C . GLN A 1 282 ? 10.379 -16.783 9.009 1.00 87.81 282 GLN A C 1
ATOM 2264 O O . GLN A 1 282 ? 10.110 -17.910 9.424 1.00 87.81 282 GLN A O 1
ATOM 2269 N N . ILE A 1 283 ? 10.017 -15.684 9.678 1.00 83.88 283 ILE A N 1
ATOM 2270 C CA . ILE A 1 283 ? 9.343 -15.722 10.988 1.00 83.88 283 ILE A CA 1
ATOM 2271 C C . ILE A 1 283 ? 8.024 -16.502 10.901 1.00 83.88 283 ILE A C 1
ATOM 2273 O O . ILE A 1 283 ? 7.672 -17.269 11.802 1.00 83.88 283 ILE A O 1
ATOM 2277 N N . ASN A 1 284 ? 7.266 -16.317 9.819 1.00 83.12 284 ASN A N 1
ATOM 2278 C CA . ASN A 1 284 ? 6.015 -17.043 9.614 1.00 83.12 284 ASN A CA 1
ATOM 2279 C C . ASN A 1 284 ? 6.238 -18.537 9.342 1.00 83.12 284 ASN A C 1
ATOM 2281 O O . ASN A 1 284 ? 5.413 -19.350 9.762 1.00 83.12 284 ASN A O 1
ATOM 2285 N N . ALA A 1 285 ? 7.328 -18.913 8.670 1.00 83.69 285 ALA A N 1
ATOM 2286 C CA . ALA A 1 285 ? 7.709 -20.309 8.488 1.00 83.69 285 ALA A CA 1
ATOM 2287 C C . ALA A 1 285 ? 8.101 -20.956 9.827 1.00 83.69 285 ALA A C 1
ATOM 2289 O O . ALA A 1 285 ? 7.577 -22.014 10.170 1.00 83.69 285 ALA A O 1
ATOM 2290 N N . GLU A 1 286 ? 8.922 -20.285 10.636 1.00 81.44 286 GLU A N 1
ATOM 2291 C CA . GLU A 1 286 ? 9.344 -20.756 11.964 1.00 81.44 286 GLU A CA 1
ATOM 2292 C C . GLU A 1 286 ? 8.151 -20.945 12.917 1.00 81.44 286 GLU A C 1
ATOM 2294 O O . GLU A 1 286 ? 8.010 -21.993 13.552 1.00 81.44 286 GLU A O 1
ATOM 2299 N N . LYS A 1 287 ? 7.218 -19.983 12.951 1.00 77.56 287 LYS A N 1
ATOM 2300 C CA . LYS A 1 287 ? 5.977 -20.071 13.748 1.00 77.56 287 LYS A CA 1
ATOM 2301 C C . LYS A 1 287 ? 5.017 -21.170 13.298 1.00 77.56 287 LYS A C 1
ATOM 2303 O O . LYS A 1 287 ? 4.146 -21.556 14.071 1.00 77.56 287 LYS A O 1
ATOM 2308 N N . ARG A 1 288 ? 5.115 -21.644 12.053 1.00 70.25 288 ARG A N 1
ATOM 2309 C CA . ARG A 1 288 ? 4.330 -22.790 11.560 1.00 70.25 288 ARG A CA 1
ATOM 2310 C C . ARG A 1 288 ? 4.961 -24.128 11.930 1.00 70.25 288 ARG A C 1
ATOM 2312 O O . ARG A 1 288 ? 4.245 -25.121 11.989 1.00 70.25 288 ARG A O 1
ATOM 2319 N N . ILE A 1 289 ? 6.266 -24.151 12.190 1.00 63.69 289 ILE A N 1
ATOM 2320 C CA . ILE A 1 289 ? 7.013 -25.353 12.577 1.00 63.69 289 ILE A CA 1
ATOM 2321 C C . ILE A 1 289 ? 6.970 -25.551 14.103 1.00 63.69 289 ILE A C 1
ATOM 2323 O O . ILE A 1 289 ? 6.865 -26.682 14.576 1.00 63.69 289 ILE A O 1
ATOM 2327 N N . SER A 1 290 ? 6.958 -24.469 14.889 1.00 58.88 290 SER A N 1
ATOM 2328 C CA . SER A 1 290 ? 6.923 -24.536 16.358 1.00 58.88 290 SER A CA 1
ATOM 2329 C C . SER A 1 290 ? 5.722 -25.271 16.994 1.00 58.88 290 SER A C 1
ATOM 2331 O O . SER A 1 290 ? 5.939 -25.919 18.018 1.00 58.88 290 SER A O 1
ATOM 2333 N N . PRO A 1 291 ? 4.491 -25.293 16.435 1.00 56.59 291 PRO A N 1
ATOM 2334 C CA . PRO A 1 291 ? 3.387 -26.059 17.014 1.00 56.59 291 PRO A CA 1
ATOM 2335 C C . PRO A 1 291 ? 3.555 -27.574 16.829 1.00 56.59 291 PRO A C 1
ATOM 2337 O O . PRO A 1 291 ? 2.929 -28.348 17.547 1.00 56.59 291 PRO A O 1
ATOM 2340 N N . ILE A 1 292 ? 4.389 -28.006 15.874 1.00 52.75 292 ILE A N 1
ATOM 2341 C CA . ILE A 1 292 ? 4.583 -29.424 15.546 1.00 52.75 292 ILE A CA 1
ATOM 2342 C C . ILE A 1 292 ? 5.545 -30.065 16.558 1.00 52.75 292 ILE A C 1
ATOM 2344 O O . ILE A 1 292 ? 5.260 -31.145 17.073 1.00 52.75 292 ILE A O 1
ATOM 2348 N N . ALA A 1 293 ? 6.594 -29.347 16.975 1.00 51.06 293 ALA A N 1
ATOM 2349 C CA . ALA A 1 293 ? 7.559 -29.833 17.968 1.00 51.06 293 ALA A CA 1
ATOM 2350 C C . ALA A 1 293 ? 6.971 -30.010 19.386 1.00 51.06 293 ALA A C 1
ATOM 2352 O O . ALA A 1 293 ? 7.475 -30.815 20.166 1.00 51.06 293 ALA A O 1
ATOM 2353 N N . SER A 1 294 ? 5.886 -29.307 19.734 1.00 46.31 294 SER A N 1
ATOM 2354 C CA . SER A 1 294 ? 5.196 -29.501 21.022 1.00 46.31 294 SER A CA 1
ATOM 2355 C C . SER A 1 294 ? 4.223 -30.685 21.027 1.00 46.31 294 SER A C 1
ATOM 2357 O O . SER A 1 294 ? 3.827 -31.134 22.101 1.00 46.31 294 SER A O 1
ATOM 2359 N N . SER A 1 295 ? 3.848 -31.217 19.858 1.00 47.91 295 SER A N 1
ATOM 2360 C CA . SER A 1 295 ? 2.940 -32.369 19.766 1.00 47.91 295 SER A CA 1
ATOM 2361 C C . SER A 1 295 ? 3.648 -33.724 19.896 1.00 47.91 295 SER A C 1
ATOM 2363 O O . SER A 1 295 ? 3.031 -34.687 20.354 1.00 47.91 295 SER A O 1
ATOM 2365 N N . ASP A 1 296 ? 4.952 -33.778 19.608 1.00 46.53 296 ASP A N 1
ATOM 2366 C CA . ASP A 1 296 ? 5.746 -35.011 19.702 1.00 46.53 296 ASP A CA 1
ATOM 2367 C C . ASP A 1 296 ? 6.296 -35.278 21.114 1.00 46.53 296 ASP A C 1
ATOM 2369 O O . ASP A 1 296 ? 6.566 -36.425 21.463 1.00 46.53 296 ASP A O 1
ATOM 2373 N N . ILE A 1 297 ? 6.371 -34.261 21.980 1.00 47.59 297 ILE A N 1
ATOM 2374 C CA . ILE A 1 297 ? 6.832 -34.428 23.372 1.00 47.59 297 ILE A CA 1
ATOM 2375 C C . ILE A 1 297 ? 5.711 -34.957 24.291 1.00 47.59 297 ILE A C 1
ATOM 2377 O O . ILE A 1 297 ? 5.988 -35.628 25.280 1.00 47.59 297 ILE A O 1
ATOM 2381 N N . ILE A 1 298 ? 4.433 -34.753 23.947 1.00 48.44 298 ILE A N 1
ATOM 2382 C CA . ILE A 1 298 ? 3.299 -35.203 24.783 1.00 48.44 298 ILE A CA 1
ATOM 2383 C C . ILE A 1 298 ? 2.926 -36.679 24.520 1.00 48.44 298 ILE A C 1
ATOM 2385 O O . ILE A 1 298 ? 2.235 -37.300 25.325 1.00 48.44 298 ILE A O 1
ATOM 2389 N N . ARG A 1 299 ? 3.427 -37.300 23.442 1.00 46.31 299 ARG A N 1
ATOM 2390 C CA . ARG A 1 299 ? 3.139 -38.714 23.121 1.00 46.31 299 ARG A CA 1
ATOM 2391 C C . ARG A 1 299 ? 4.122 -39.732 23.709 1.00 46.31 299 ARG A C 1
ATOM 2393 O O . ARG A 1 299 ? 3.917 -40.923 23.506 1.00 46.31 299 ARG A O 1
ATOM 2400 N N . GLN A 1 300 ? 5.137 -39.304 24.463 1.00 45.56 300 GLN A N 1
ATOM 2401 C CA . GLN A 1 300 ? 6.122 -40.204 25.089 1.00 45.56 300 GLN A CA 1
ATOM 2402 C C . GLN A 1 300 ? 6.037 -40.305 26.623 1.00 45.56 300 GLN A C 1
ATOM 2404 O O . GLN A 1 300 ? 6.910 -40.908 27.234 1.00 45.56 300 GLN A O 1
ATOM 2409 N N . THR A 1 301 ? 4.988 -39.776 27.266 1.00 48.09 301 THR A N 1
ATOM 2410 C CA . THR A 1 301 ? 4.814 -39.878 28.738 1.00 48.09 301 THR A CA 1
ATOM 2411 C C . THR A 1 301 ? 3.622 -40.738 29.178 1.00 48.09 301 THR A C 1
ATOM 2413 O O . THR A 1 301 ? 3.280 -40.765 30.354 1.00 48.09 301 THR A O 1
ATOM 2416 N N . TYR A 1 302 ? 3.014 -41.488 28.261 1.00 45.66 302 TYR A N 1
ATOM 2417 C CA . TYR A 1 302 ? 2.045 -42.532 28.594 1.00 45.66 302 TYR A CA 1
ATOM 2418 C C . TYR A 1 302 ? 2.353 -43.788 27.784 1.00 45.66 302 TYR A C 1
ATOM 2420 O O . TYR A 1 302 ? 1.719 -44.006 26.760 1.00 45.66 302 TYR A O 1
ATOM 2428 N N . PHE A 1 303 ? 3.354 -44.552 28.220 1.00 43.62 303 PHE A N 1
ATOM 2429 C CA . PHE A 1 303 ? 3.391 -46.020 28.225 1.00 43.62 303 PHE A CA 1
ATOM 2430 C C . PHE A 1 303 ? 4.518 -46.473 29.153 1.00 43.62 303 PHE A C 1
ATOM 2432 O O . PHE A 1 303 ? 5.641 -45.943 29.008 1.00 43.62 303 PHE A O 1
#

Organism: Mesocestoides corti (NCBI:txid53468)

InterPro domains:
  IPR000904 Sec7 domain [PF01369] (1-54)
  IPR000904 Sec7 domain [PS50190] (1-52)
  IPR011993 PH-like domain superfamily [G3DSA:2.30.29.30] (77-149)
  IPR011993 PH-like domain superfamily [G3DSA:2.30.29.30] (191-290)
  IPR023394 Sec7, C-terminal domain superfamily [G3DSA:1.10.1000.11] (1-59)
  IPR033742 IQ motif and SEC7 domain-containing protein, PH domain [PF16453] (218-286)
  IPR035999 Sec7 domain superfamily [SSF48425] (1-57)

Nearest PDB structures (foldseek):
  6fae-assembly1_A  TM=8.918E-01  e=1.603E-16  Homo sapiens
  5nlv-assembly1_A  TM=8.671E-01  e=7.530E-17  Homo sapiens
  4c0a-assembly2_A  TM=8.528E-01  e=1.131E-16  Homo sapiens
  6fne-assembly1_A  TM=8.520E-01  e=1.347E-16  Homo sapiens
  6fne-assembly2_B  TM=8.810E-01  e=6.468E-16  Homo sapiens

Radius of gyration: 31.79 Å; Cα contacts (8 Å, |Δi|>4): 339; chains: 1; bounding box: 56×106×84 Å

Foldseek 3Di:
DVQLCQQPPPVNVVPDHRDDLVRQQVVQQLVPVHHGDDSCVSSVVNVVSNVDRDDDDDDQQNQVVLLLVQEDAPPNDPPSRDPLKHWAKKAKWFFDPDPACPDDDDPDSLVRIWIWTDILFKIWTWRWPPCDPPPLVCLLVVPPDPPPDPDDDDDDDDDDDDDDDDDDDDDDDDDDDDDDDDDDDDDDDDDDDDPPPPPPSPNSQADMDSHRDPPIHIYTDDMGTLEQKDWDFDDDPVAHTWIWIAHPVGTPTIIRHRDNVVSVVVVVSSVSSSVSNVVVVVVVVVVVVVVVVVVVVVVPPPD

Mean predicted aligned error: 16.79 Å

Solvent-accessible surface area (backbone atoms only — not comparable to full-atom values): 19230 Å² total; per-residue (Å²): 109,71,69,49,43,34,72,67,36,67,75,47,49,74,78,42,81,54,79,50,71,67,56,53,52,63,75,45,58,38,71,54,90,70,34,66,65,59,65,68,59,54,52,49,49,51,52,50,47,74,74,44,80,89,72,77,75,90,51,89,54,49,69,38,49,59,49,51,70,29,53,40,58,92,72,53,60,94,76,66,82,42,96,89,56,45,74,55,35,36,36,58,30,35,58,46,89,62,80,82,56,89,66,82,74,69,98,52,67,75,78,33,42,28,39,40,38,38,32,38,52,34,36,40,38,18,36,68,46,83,71,78,66,91,60,56,62,62,62,43,51,78,80,77,72,88,84,84,70,94,78,86,80,91,79,83,90,79,84,83,81,82,92,86,87,90,80,86,83,91,83,90,86,88,83,88,85,83,86,84,90,83,89,84,89,78,92,76,86,82,78,86,70,83,82,76,82,78,84,79,77,82,47,74,67,62,54,74,38,67,67,70,76,78,100,46,42,28,35,43,75,48,75,44,67,37,75,73,58,44,84,43,81,47,70,44,98,84,35,79,28,25,40,34,37,24,46,94,86,45,80,73,49,36,34,29,34,72,39,65,67,60,39,49,53,50,50,56,52,48,53,54,19,32,52,52,35,50,52,53,51,50,56,54,51,52,64,64,51,55,67,56,65,62,59,64,64,68,68,71,79,77,128

Secondary structure (DSSP, 8-state):
-HHHHHHH-HHHHHHSPPPPHHHHHHHTTTTBTTBPPPHHHHHHHHHHHHHS--PPPPPTTHHHHHHHHHEESTTS-TT---TT--EEEEEEEEE-S-TT--S---S-GGGTEEEEEEESSEEEEEEEES--STTHHHHHHTT----S--------------------------------------------------------TT-EESSPPTT-EEEEEEEEESTT-EEEEE--SS-SSEEEEE-SSSEEEEEEESSHHHHHHHHHHHHHHHHHHHHHHHHHHHHHHHHHHHHHHGGGS--